Protein AF-A0A353BVQ3-F1 (afdb_monomer)

Secondary structure (DSSP, 8-state):
-HHHHHHHHHHHHHHHHHHHHHHHHHHHHHHHHHHHHHHTSHHHHHHHHHHHHS-HHHHHHHHHHHHH-S----TT--S-----GGG------SSSSPPPPTTSPP---EEE-TTSSS-EEESSS-------BTTTB-HHHHHHHHHHHHHHT-EEE-TTS---HHHHTT-SEEEEEE-SSSSS-SHHHHTT-SEEEE---BTTTBT--EEE-TTT--HHHHHHHTPPTTS-EEE-SS-TT-SSHHHHHHHHHHHHHHHTS--

Radius of gyration: 31.52 Å; Cα contacts (8 Å, |Δi|>4): 334; chains: 1; bounding box: 58×71×98 Å

Structure (mmCIF, N/CA/C/O backbone):
data_AF-A0A353BVQ3-F1
#
_entry.id   AF-A0A353BVQ3-F1
#
loop_
_atom_site.group_PDB
_atom_site.id
_atom_site.type_symbol
_atom_site.label_atom_id
_atom_site.label_alt_id
_atom_site.label_comp_id
_atom_site.label_asym_id
_atom_site.label_entity_id
_atom_site.label_seq_id
_atom_site.pdbx_PDB_ins_code
_atom_site.Cartn_x
_atom_site.Cartn_y
_atom_site.Cartn_z
_atom_site.occupancy
_atom_site.B_iso_or_equiv
_atom_site.auth_seq_id
_atom_site.auth_comp_id
_atom_site.auth_asym_id
_atom_site.auth_atom_id
_atom_site.pdbx_PDB_model_num
ATOM 1 N N . MET A 1 1 ? 18.952 -52.603 -70.429 1.00 56.09 1 MET A N 1
ATOM 2 C CA . MET A 1 1 ? 18.970 -51.158 -70.091 1.00 56.09 1 MET A CA 1
ATOM 3 C C . MET A 1 1 ? 18.823 -50.854 -68.594 1.00 56.09 1 MET A C 1
ATOM 5 O O . MET A 1 1 ? 18.898 -49.695 -68.222 1.00 56.09 1 MET A O 1
ATOM 9 N N . THR A 1 2 ? 18.669 -51.844 -67.710 1.00 62.06 2 THR A N 1
ATOM 10 C CA . THR A 1 2 ? 18.403 -51.612 -66.278 1.00 62.06 2 THR A CA 1
ATOM 11 C C . THR A 1 2 ? 19.664 -51.408 -65.427 1.00 62.06 2 THR A C 1
ATOM 13 O O . THR A 1 2 ? 19.637 -50.598 -64.511 1.00 62.06 2 THR A O 1
ATOM 16 N N . GLY A 1 3 ? 20.792 -52.058 -65.743 1.00 63.75 3 GLY A N 1
ATOM 17 C CA . GLY A 1 3 ? 22.020 -51.967 -64.931 1.00 63.75 3 GLY A CA 1
ATOM 18 C C . GLY A 1 3 ? 22.694 -50.586 -64.926 1.00 63.75 3 GLY A C 1
ATOM 19 O O . GLY A 1 3 ? 23.022 -50.064 -63.866 1.00 63.75 3 GLY A O 1
ATOM 20 N N . TYR A 1 4 ? 22.844 -49.953 -66.094 1.00 70.94 4 TYR A N 1
ATOM 21 C CA . TYR A 1 4 ? 23.518 -48.651 -66.217 1.00 70.94 4 TYR A CA 1
ATOM 22 C C . TYR A 1 4 ? 22.754 -47.497 -65.551 1.00 70.94 4 TYR A C 1
ATOM 24 O O . TYR A 1 4 ? 23.376 -46.558 -65.062 1.00 70.94 4 TYR A O 1
ATOM 32 N N . PHE A 1 5 ? 21.421 -47.584 -65.482 1.00 76.25 5 PHE A N 1
ATOM 33 C CA . PHE A 1 5 ? 20.587 -46.589 -64.805 1.00 76.25 5 PHE A CA 1
ATOM 34 C C . PHE A 1 5 ? 20.824 -46.589 -63.289 1.00 76.25 5 PHE A C 1
ATOM 36 O O . PHE A 1 5 ? 21.060 -45.535 -62.704 1.00 76.25 5 PHE A O 1
ATOM 43 N N . TRP A 1 6 ? 20.844 -47.769 -62.658 1.00 74.12 6 TRP A N 1
ATOM 44 C CA . TRP A 1 6 ? 21.112 -47.894 -61.221 1.00 74.12 6 TRP A CA 1
ATOM 45 C C . TRP A 1 6 ? 22.557 -47.538 -60.855 1.00 74.12 6 TRP A C 1
ATOM 47 O O . TRP A 1 6 ? 22.788 -46.953 -59.799 1.00 74.12 6 TRP A O 1
ATOM 57 N N . ILE A 1 7 ? 23.517 -47.809 -61.745 1.00 76.38 7 ILE A N 1
ATOM 58 C CA . ILE A 1 7 ? 24.915 -47.380 -61.581 1.00 76.38 7 ILE A CA 1
ATOM 59 C C . ILE A 1 7 ? 25.029 -45.848 -61.669 1.00 76.38 7 ILE A C 1
ATOM 61 O O . ILE A 1 7 ? 25.680 -45.234 -60.824 1.00 76.38 7 ILE A O 1
ATOM 65 N N . GLY A 1 8 ? 24.357 -45.215 -62.637 1.00 77.00 8 GLY A N 1
ATOM 66 C CA . GLY A 1 8 ? 24.326 -43.754 -62.777 1.00 77.00 8 GLY A CA 1
ATOM 67 C C . GLY A 1 8 ? 23.642 -43.054 -61.598 1.00 77.00 8 GLY A C 1
ATOM 68 O O . GLY A 1 8 ? 24.183 -42.095 -61.049 1.00 77.00 8 GLY A O 1
ATOM 69 N N . LEU A 1 9 ? 22.496 -43.574 -61.150 1.00 80.00 9 LEU A N 1
ATOM 70 C CA . LEU A 1 9 ? 21.776 -43.067 -59.979 1.00 80.00 9 LEU A CA 1
ATOM 71 C C . LEU A 1 9 ? 22.604 -43.232 -58.693 1.00 80.00 9 LEU A C 1
ATOM 73 O O . LEU A 1 9 ? 22.687 -42.305 -57.889 1.00 80.00 9 LEU A O 1
ATOM 77 N N . GLY A 1 10 ? 23.265 -44.383 -58.525 1.00 78.19 10 GLY A N 1
ATOM 78 C CA . GLY A 1 10 ? 24.172 -44.646 -57.407 1.00 78.19 10 GLY A CA 1
ATOM 79 C C . GLY A 1 10 ? 25.357 -43.679 -57.372 1.00 78.19 10 GLY A C 1
ATOM 80 O O . GLY A 1 10 ? 25.678 -43.151 -56.310 1.00 78.19 10 GLY A O 1
ATOM 81 N N . GLY A 1 11 ? 25.953 -43.375 -58.530 1.00 80.81 11 GLY A N 1
ATOM 82 C CA . GLY A 1 11 ? 27.030 -42.387 -58.653 1.00 80.81 11 GLY A CA 1
ATOM 83 C C . GLY A 1 11 ? 26.595 -40.962 -58.293 1.00 80.81 11 GLY A C 1
ATOM 84 O O . GLY A 1 11 ? 27.316 -40.263 -57.582 1.00 80.81 11 GLY A O 1
ATOM 85 N N . ILE A 1 12 ? 25.394 -40.545 -58.710 1.00 82.62 12 ILE A N 1
ATOM 86 C CA . ILE A 1 12 ? 24.830 -39.226 -58.372 1.00 82.62 12 ILE A CA 1
ATOM 87 C C . ILE A 1 12 ? 24.527 -39.122 -56.872 1.00 82.62 12 ILE A C 1
ATOM 89 O O . ILE A 1 12 ? 24.871 -38.117 -56.252 1.00 82.62 12 ILE A O 1
ATOM 93 N N . LEU A 1 13 ? 23.931 -40.155 -56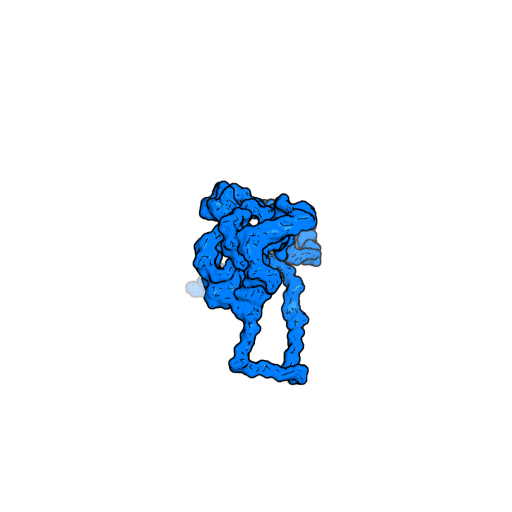.267 1.00 83.25 13 LEU A N 1
ATOM 94 C CA . LEU A 1 13 ? 23.637 -40.181 -54.829 1.00 83.25 13 LEU A CA 1
ATOM 95 C C . LEU A 1 13 ? 24.914 -40.187 -53.977 1.00 83.25 13 LEU A C 1
ATOM 97 O O . LEU A 1 13 ? 24.977 -39.475 -52.976 1.00 83.25 13 LEU A O 1
ATOM 101 N N . LEU A 1 14 ? 25.951 -40.922 -54.393 1.00 84.31 14 LEU A N 1
ATOM 102 C CA . LEU A 1 14 ? 27.278 -40.877 -53.768 1.00 84.31 14 LEU A CA 1
ATOM 103 C C . LEU A 1 14 ? 27.915 -39.488 -53.889 1.00 84.31 14 LEU A C 1
ATOM 105 O O . LEU A 1 14 ? 28.417 -38.961 -52.897 1.00 84.31 14 LEU A O 1
ATOM 109 N N . GLY A 1 15 ? 27.855 -38.866 -55.070 1.00 83.75 15 GLY A N 1
ATOM 110 C CA . GLY A 1 15 ? 28.363 -37.509 -55.293 1.00 83.75 15 GLY A CA 1
ATOM 111 C C . GLY A 1 15 ? 27.642 -36.459 -54.444 1.00 83.75 15 GLY A C 1
ATOM 112 O O . GLY A 1 15 ? 28.288 -35.642 -53.787 1.00 83.75 15 GLY A O 1
ATOM 113 N N . ALA A 1 16 ? 26.309 -36.521 -54.383 1.00 83.12 16 ALA A N 1
ATOM 114 C CA . ALA A 1 16 ? 25.493 -35.652 -53.538 1.00 83.12 16 ALA A CA 1
ATOM 115 C C . ALA A 1 16 ? 25.763 -35.885 -52.041 1.00 83.12 16 ALA A C 1
ATOM 117 O O . ALA A 1 16 ? 25.883 -34.926 -51.278 1.00 83.12 16 ALA A O 1
ATOM 118 N N . GLY A 1 17 ? 25.926 -37.146 -51.626 1.00 85.31 17 GLY A N 1
ATOM 119 C CA . GLY A 1 17 ? 26.286 -37.518 -50.258 1.00 85.31 17 GLY A CA 1
ATOM 120 C C . GLY A 1 17 ? 27.658 -36.984 -49.844 1.00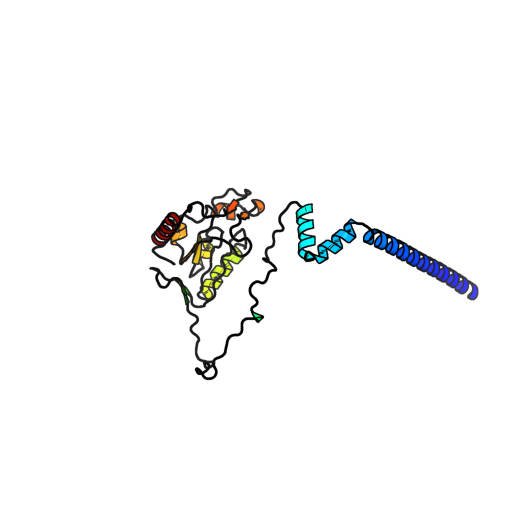 85.31 17 GLY A C 1
ATOM 121 O O . GLY A 1 17 ? 27.792 -36.407 -48.765 1.00 85.31 17 GLY A O 1
ATOM 122 N N . MET A 1 18 ? 28.664 -37.093 -50.718 1.00 82.88 18 MET A N 1
ATOM 123 C CA . MET A 1 18 ? 29.990 -36.518 -50.474 1.00 82.88 18 MET A CA 1
ATOM 124 C C . MET A 1 18 ? 29.943 -34.990 -50.399 1.00 82.88 18 MET A C 1
ATOM 126 O O . MET A 1 18 ? 30.518 -34.419 -49.476 1.00 82.88 18 MET A O 1
ATOM 130 N N . ALA A 1 19 ? 29.209 -34.322 -51.294 1.00 84.75 19 ALA A N 1
ATOM 131 C CA . ALA A 1 19 ? 29.053 -32.867 -51.261 1.00 84.75 19 ALA A CA 1
ATOM 132 C C . ALA A 1 19 ? 28.368 -32.381 -49.969 1.00 84.75 19 ALA A C 1
ATOM 134 O O . ALA A 1 19 ? 28.826 -31.415 -49.352 1.00 84.75 19 ALA A O 1
ATOM 135 N N . ALA A 1 20 ? 27.318 -33.072 -49.514 1.00 85.31 20 ALA A N 1
ATOM 136 C CA . ALA A 1 20 ? 26.647 -32.775 -48.248 1.00 85.31 20 ALA A CA 1
ATOM 137 C C . ALA A 1 20 ? 27.580 -32.981 -47.042 1.00 85.31 20 ALA A C 1
ATOM 139 O O . ALA A 1 20 ? 27.623 -32.141 -46.139 1.00 85.31 20 ALA A O 1
ATOM 140 N N . LEU A 1 21 ? 28.378 -34.054 -47.043 1.00 86.12 21 LEU A N 1
ATOM 141 C CA . LEU A 1 21 ? 29.369 -34.320 -45.999 1.00 86.12 21 LEU A CA 1
ATOM 142 C C . LEU A 1 21 ? 30.459 -33.236 -45.969 1.00 86.12 21 LEU A C 1
ATOM 144 O O . LEU A 1 21 ? 30.780 -32.720 -44.899 1.00 86.12 21 LEU A O 1
ATOM 148 N N . SER A 1 22 ? 30.982 -32.833 -47.129 1.00 82.19 22 SER A N 1
ATOM 149 C CA . SER A 1 22 ? 31.947 -31.733 -47.248 1.00 82.19 22 SER A CA 1
ATOM 150 C C . SER A 1 22 ? 31.367 -30.408 -46.750 1.00 82.19 22 SER A C 1
ATOM 152 O O . SER A 1 22 ? 32.038 -29.692 -46.007 1.00 82.19 22 SER A O 1
ATOM 154 N N . LEU A 1 23 ? 30.110 -30.098 -47.082 1.00 87.12 23 LEU A N 1
ATOM 155 C CA . LEU A 1 23 ? 29.421 -28.902 -46.594 1.00 87.12 23 LEU A CA 1
ATOM 156 C C . LEU A 1 23 ? 29.284 -28.920 -45.064 1.00 87.12 23 LEU A C 1
ATOM 158 O O . LEU A 1 23 ? 29.582 -27.923 -44.412 1.00 87.12 23 LEU A O 1
ATOM 162 N N . LEU A 1 24 ? 28.899 -30.057 -44.477 1.00 85.81 24 LEU A N 1
ATOM 163 C CA . LEU A 1 24 ? 28.815 -30.227 -43.022 1.00 85.81 24 LEU A CA 1
ATOM 164 C C . LEU A 1 24 ? 30.178 -30.068 -42.340 1.00 85.81 24 LEU A C 1
ATOM 166 O O . LEU A 1 24 ? 30.258 -29.449 -41.278 1.00 85.81 24 LEU A O 1
ATOM 170 N N . ILE A 1 25 ? 31.254 -30.580 -42.944 1.00 86.81 25 ILE A N 1
ATOM 171 C CA . ILE A 1 25 ? 32.625 -30.408 -42.441 1.00 86.81 25 ILE A CA 1
ATOM 172 C C . ILE A 1 25 ? 33.021 -28.929 -42.475 1.00 86.81 25 ILE A C 1
ATOM 174 O O . ILE A 1 25 ? 33.526 -28.412 -41.478 1.00 86.81 25 ILE A O 1
ATOM 178 N N . ILE A 1 26 ? 32.744 -28.225 -43.575 1.00 85.50 26 ILE A N 1
ATOM 179 C CA . ILE A 1 26 ? 33.040 -26.793 -43.719 1.00 85.50 26 ILE A CA 1
ATOM 180 C C . ILE A 1 26 ? 32.218 -25.964 -42.728 1.00 85.50 26 ILE A C 1
ATOM 182 O O . ILE A 1 26 ? 32.766 -25.076 -42.078 1.00 85.50 26 ILE A O 1
ATOM 186 N N . LEU A 1 27 ? 30.926 -26.260 -42.566 1.00 85.75 27 LEU A N 1
ATOM 187 C CA . LEU A 1 27 ? 30.056 -25.592 -41.595 1.00 85.75 27 LEU A CA 1
ATOM 188 C C . LEU A 1 27 ? 30.542 -25.827 -40.162 1.00 85.75 27 LEU A C 1
ATOM 190 O O . LEU A 1 27 ? 30.635 -24.870 -39.398 1.00 85.75 27 LEU A O 1
ATOM 194 N N . LYS A 1 28 ? 30.936 -27.058 -39.807 1.00 87.56 28 LYS A N 1
ATOM 195 C CA . LYS A 1 28 ? 31.549 -27.363 -38.503 1.00 87.56 28 LYS A CA 1
ATOM 196 C C . LYS A 1 28 ? 32.869 -26.624 -38.301 1.00 87.56 28 LYS A C 1
ATOM 198 O O . LYS A 1 28 ? 33.098 -26.095 -37.216 1.00 87.56 28 LYS A O 1
ATOM 203 N N . ALA A 1 29 ? 33.729 -26.567 -39.317 1.00 83.94 29 ALA A N 1
ATOM 204 C CA . ALA A 1 29 ? 35.011 -25.870 -39.248 1.00 83.94 29 ALA A CA 1
ATOM 205 C C . ALA A 1 29 ? 34.819 -24.357 -39.073 1.00 83.94 29 ALA A C 1
ATOM 207 O O . ALA A 1 29 ? 35.413 -23.769 -38.169 1.00 83.94 29 ALA A O 1
ATOM 208 N N . LYS A 1 30 ? 33.927 -23.745 -39.864 1.00 84.38 30 LYS A N 1
ATOM 209 C CA . LYS A 1 30 ? 33.556 -22.329 -39.739 1.00 84.38 30 LYS A CA 1
ATOM 210 C C . LYS A 1 30 ? 32.913 -22.034 -38.389 1.00 84.38 30 LYS A C 1
ATOM 212 O O . LYS A 1 30 ? 33.329 -21.094 -37.728 1.00 84.38 30 LYS A O 1
ATOM 217 N N . PHE A 1 31 ? 31.974 -22.864 -37.934 1.00 82.38 31 PHE A N 1
ATOM 218 C CA . PHE A 1 31 ? 31.362 -22.729 -36.612 1.00 82.38 31 PHE A CA 1
ATOM 219 C C . PHE A 1 31 ? 32.414 -22.795 -35.501 1.00 82.38 31 PHE A C 1
ATOM 221 O O . PHE A 1 31 ? 32.467 -21.916 -34.646 1.00 82.38 31 PHE A O 1
ATOM 228 N N . ARG A 1 32 ? 33.318 -23.781 -35.550 1.00 84.88 32 ARG A N 1
ATOM 229 C CA . ARG A 1 32 ? 34.421 -23.915 -34.588 1.00 84.88 32 ARG A CA 1
ATOM 230 C C . ARG A 1 32 ? 35.346 -22.700 -34.615 1.00 84.88 32 ARG A C 1
ATOM 232 O O . ARG A 1 32 ? 35.764 -22.243 -33.554 1.00 84.88 32 ARG A O 1
ATOM 239 N N . GLN A 1 33 ? 35.652 -22.166 -35.795 1.00 84.56 33 GLN A N 1
ATOM 240 C CA . GLN A 1 33 ? 36.465 -20.963 -35.947 1.00 84.56 33 GLN A CA 1
ATOM 241 C C . GLN A 1 33 ? 35.757 -19.730 -35.372 1.00 84.56 33 GLN A C 1
ATOM 243 O O . GLN A 1 33 ? 36.374 -18.990 -34.612 1.00 84.56 33 GLN A O 1
ATOM 248 N N . SER A 1 34 ? 34.468 -19.537 -35.658 1.00 80.19 34 SER A N 1
ATOM 249 C CA . SER A 1 34 ? 33.658 -18.440 -35.116 1.00 80.19 34 SER A CA 1
ATOM 250 C C . SER A 1 34 ? 33.529 -18.514 -33.595 1.00 80.19 34 SER A C 1
ATOM 252 O O . SER A 1 34 ? 33.738 -17.510 -32.919 1.00 80.19 34 SER A O 1
ATOM 254 N N . VAL A 1 35 ? 33.259 -19.699 -33.042 1.00 80.75 35 VAL A N 1
ATOM 255 C CA . VAL A 1 35 ? 33.196 -19.926 -31.590 1.00 80.75 35 VAL A CA 1
ATOM 256 C C . VAL A 1 35 ? 34.566 -19.710 -30.952 1.00 80.75 35 VAL A C 1
ATOM 258 O O . VAL A 1 35 ? 34.673 -19.004 -29.954 1.00 80.75 35 VAL A O 1
ATOM 261 N N . SER A 1 36 ? 35.640 -20.238 -31.546 1.00 82.69 36 SER A N 1
ATOM 262 C CA . SER A 1 36 ? 36.998 -20.009 -31.042 1.00 82.69 36 SER A CA 1
ATOM 263 C C . SER A 1 36 ? 37.387 -18.534 -31.092 1.00 82.69 36 SER A C 1
ATOM 265 O O . SER A 1 36 ? 38.084 -18.078 -30.190 1.00 82.69 36 SER A O 1
ATOM 267 N N . ALA A 1 37 ? 36.988 -17.805 -32.133 1.00 84.44 37 ALA A N 1
ATOM 268 C CA . ALA A 1 37 ? 37.249 -16.379 -32.248 1.00 84.44 37 ALA A CA 1
ATOM 269 C C . ALA A 1 37 ? 36.461 -15.595 -31.195 1.00 84.44 37 ALA A C 1
ATOM 271 O O . ALA A 1 37 ? 37.023 -14.695 -30.584 1.00 84.44 37 ALA A O 1
ATOM 272 N N . LEU A 1 38 ? 35.201 -15.962 -30.936 1.00 82.31 38 LEU A N 1
ATOM 273 C CA . LEU A 1 38 ? 34.383 -15.365 -29.881 1.00 82.31 38 LEU A CA 1
ATOM 274 C C . LEU A 1 38 ? 35.005 -15.587 -28.495 1.00 82.31 38 LEU A C 1
ATOM 276 O O . LEU A 1 38 ? 35.182 -14.620 -27.765 1.00 82.31 38 LEU A O 1
ATOM 280 N N . ILE A 1 39 ? 35.399 -16.823 -28.170 1.00 81.62 39 ILE A N 1
ATOM 281 C CA . ILE A 1 39 ? 35.973 -17.181 -26.860 1.00 81.62 39 ILE A CA 1
ATOM 282 C C . ILE A 1 39 ? 37.296 -16.452 -26.597 1.00 81.62 39 ILE A C 1
ATOM 284 O O . ILE A 1 39 ? 37.588 -16.081 -25.465 1.00 81.62 39 ILE A O 1
ATOM 288 N N . LYS A 1 40 ? 38.097 -16.228 -27.644 1.00 83.56 40 LYS A N 1
ATOM 289 C CA . LYS A 1 40 ? 39.390 -15.537 -27.547 1.00 83.56 40 LYS A CA 1
ATOM 290 C C . LYS A 1 40 ? 39.272 -14.012 -27.478 1.00 83.56 40 LYS A C 1
ATOM 292 O O . LYS A 1 40 ? 40.289 -13.354 -27.273 1.00 83.56 40 LYS A O 1
ATOM 297 N N . LYS A 1 41 ? 38.082 -13.427 -27.669 1.00 88.75 41 LYS A N 1
ATOM 298 C CA . LYS A 1 41 ? 37.913 -11.975 -27.527 1.00 88.75 41 LYS A CA 1
ATOM 299 C C . LYS A 1 41 ? 38.083 -11.581 -26.054 1.00 88.75 41 LYS A C 1
ATOM 301 O O . LYS A 1 41 ? 37.408 -12.176 -25.214 1.00 88.75 41 LYS A O 1
ATOM 306 N N . PRO A 1 42 ? 38.878 -10.539 -25.741 1.00 84.81 42 PRO A N 1
ATOM 307 C CA . PRO A 1 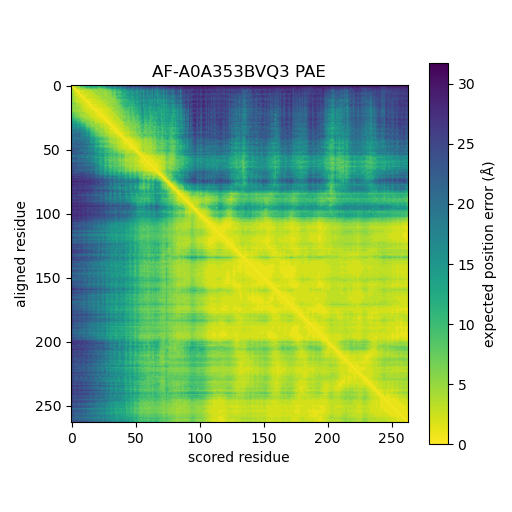42 ? 39.006 -10.017 -24.379 1.00 84.81 42 PRO A CA 1
ATOM 308 C C . PRO A 1 42 ? 37.646 -9.743 -23.727 1.00 84.81 42 PRO A C 1
ATOM 310 O O . PRO A 1 42 ? 37.397 -10.215 -22.627 1.00 84.81 42 PRO A O 1
ATOM 313 N N . ALA A 1 43 ? 36.713 -9.142 -24.475 1.00 80.94 43 ALA A N 1
ATOM 314 C CA . ALA A 1 43 ? 35.349 -8.872 -24.018 1.00 80.94 43 ALA A CA 1
ATOM 315 C C . ALA A 1 43 ? 34.565 -10.129 -23.584 1.00 80.94 43 ALA A C 1
ATOM 317 O O . ALA A 1 43 ? 33.747 -10.064 -22.671 1.00 80.94 43 ALA A O 1
ATOM 318 N N . PHE A 1 44 ? 34.797 -11.286 -24.218 1.00 81.94 44 PHE A N 1
ATOM 319 C CA . PHE A 1 44 ? 34.140 -12.535 -23.822 1.00 81.94 44 PHE A CA 1
ATOM 320 C C . PHE A 1 44 ? 34.727 -13.082 -22.518 1.00 81.94 44 PHE A C 1
ATOM 322 O O . PHE A 1 44 ? 33.985 -13.532 -21.647 1.00 81.94 44 PHE A O 1
ATOM 329 N N . ILE A 1 45 ? 36.051 -13.006 -22.355 1.00 81.94 45 ILE A N 1
ATOM 330 C CA . ILE A 1 45 ? 36.722 -13.395 -21.110 1.00 81.94 45 ILE A CA 1
ATOM 331 C C . ILE A 1 45 ? 36.301 -12.455 -19.973 1.00 81.94 45 ILE A C 1
ATOM 333 O O . ILE A 1 45 ? 35.918 -12.923 -18.905 1.00 81.94 45 ILE A O 1
ATOM 337 N N . GLU A 1 46 ? 36.277 -11.145 -20.214 1.00 82.56 46 GLU A N 1
ATOM 338 C CA . GLU A 1 46 ? 35.782 -10.145 -19.264 1.00 82.56 46 GLU A CA 1
ATOM 339 C C . GLU A 1 46 ? 34.328 -10.422 -18.869 1.00 82.56 46 GLU A C 1
ATOM 341 O O . GLU A 1 46 ? 34.019 -10.474 -17.679 1.00 82.56 46 GLU A O 1
ATOM 346 N N . MET A 1 47 ? 33.450 -10.717 -19.832 1.00 82.69 47 MET A N 1
ATOM 347 C CA . MET A 1 47 ? 32.074 -11.139 -19.557 1.00 82.69 47 MET A CA 1
ATOM 348 C C . MET A 1 47 ? 32.022 -12.368 -18.640 1.00 82.69 47 MET A C 1
ATOM 350 O O . MET A 1 47 ? 31.272 -12.358 -17.667 1.00 82.69 47 MET A O 1
ATOM 354 N N . LEU A 1 48 ? 32.820 -13.408 -18.900 1.00 81.31 48 LEU A N 1
ATOM 355 C CA . LEU A 1 48 ? 32.871 -14.595 -18.035 1.00 81.31 48 LEU A CA 1
ATOM 356 C C . LEU A 1 48 ? 33.340 -14.253 -16.614 1.00 81.31 48 LEU A C 1
ATOM 358 O O . LEU A 1 48 ? 32.793 -14.773 -15.643 1.00 81.31 48 LEU A O 1
ATOM 362 N N . THR A 1 49 ? 34.309 -13.346 -16.467 1.00 81.88 49 THR A N 1
ATOM 363 C CA . THR A 1 49 ? 34.747 -12.889 -15.137 1.00 81.88 49 THR A CA 1
ATOM 364 C C . THR A 1 49 ? 33.676 -12.066 -14.421 1.00 81.88 49 THR A C 1
ATOM 366 O O . THR A 1 49 ? 33.539 -12.177 -13.202 1.00 81.88 49 THR A O 1
ATOM 369 N N . LEU A 1 50 ? 32.878 -11.287 -15.158 1.00 82.38 50 LEU A N 1
ATOM 370 C CA . LEU A 1 50 ? 31.748 -10.535 -14.615 1.00 82.38 50 LEU A CA 1
ATOM 371 C C . LEU A 1 50 ? 30.605 -11.461 -14.198 1.00 82.38 50 LEU A C 1
ATOM 373 O O . LEU A 1 50 ? 30.040 -11.243 -13.135 1.00 82.38 50 LEU A O 1
ATOM 377 N N . LEU A 1 51 ? 30.313 -12.519 -14.957 1.00 81.75 51 LEU A N 1
ATOM 378 C CA . LEU A 1 51 ? 29.304 -13.530 -14.605 1.00 81.75 51 LEU A CA 1
ATOM 379 C C . LEU A 1 51 ? 29.674 -14.359 -13.363 1.00 81.75 51 LEU A C 1
ATOM 381 O O . LEU A 1 51 ? 28.791 -14.920 -12.725 1.00 81.75 51 LEU A O 1
ATOM 385 N N . ASN A 1 52 ? 30.958 -14.425 -12.999 1.00 79.75 52 ASN A N 1
ATOM 386 C CA . ASN A 1 52 ? 31.389 -15.013 -11.726 1.00 79.75 52 ASN A CA 1
ATOM 387 C C . ASN A 1 52 ? 31.224 -14.054 -10.535 1.00 79.75 52 ASN A C 1
ATOM 389 O O . ASN A 1 52 ? 31.160 -14.506 -9.395 1.00 79.75 52 ASN A O 1
ATOM 393 N N . LYS A 1 53 ? 31.188 -12.736 -10.776 1.00 82.44 53 LYS A N 1
ATOM 394 C CA . LYS A 1 53 ? 31.026 -11.710 -9.728 1.00 82.44 53 LYS A CA 1
ATOM 395 C C . LYS A 1 53 ? 29.579 -11.251 -9.561 1.00 82.44 53 LYS A C 1
ATOM 397 O O . LYS A 1 53 ? 29.174 -10.885 -8.463 1.00 82.44 53 LYS A O 1
ATOM 402 N N . LEU A 1 54 ? 28.824 -11.234 -10.652 1.00 81.19 54 LEU A N 1
ATOM 403 C CA . LEU A 1 54 ? 27.440 -10.793 -10.741 1.00 81.19 54 LEU A CA 1
ATOM 404 C C . LEU A 1 54 ? 26.566 -11.979 -11.116 1.00 81.19 54 LEU A C 1
ATOM 406 O O . LEU A 1 54 ? 26.977 -12.844 -11.884 1.00 81.19 54 LEU A O 1
ATOM 410 N N . THR A 1 55 ? 25.320 -11.993 -10.650 1.00 81.81 55 THR A N 1
ATOM 411 C CA . THR A 1 55 ? 24.365 -12.966 -11.181 1.00 81.81 55 THR A CA 1
ATOM 412 C C . THR A 1 55 ? 24.151 -12.707 -12.677 1.00 81.81 55 THR A C 1
ATOM 414 O O . THR A 1 55 ? 24.196 -11.558 -13.127 1.00 81.81 55 THR A O 1
ATOM 417 N N . TRP A 1 56 ? 23.882 -13.759 -13.462 1.00 82.12 56 TRP A N 1
ATOM 418 C CA . TRP A 1 56 ? 23.606 -13.629 -14.903 1.00 82.12 56 TRP A CA 1
ATOM 419 C C . TRP A 1 56 ? 22.550 -12.552 -15.188 1.00 82.12 56 TRP A C 1
ATOM 421 O O . TRP A 1 56 ? 22.677 -11.771 -16.127 1.00 82.12 56 TRP A O 1
ATOM 431 N N . ARG A 1 57 ? 21.543 -12.458 -14.316 1.00 77.69 57 ARG A N 1
ATOM 432 C CA . ARG A 1 57 ? 20.484 -11.457 -14.377 1.00 77.69 57 ARG A CA 1
ATOM 433 C C . ARG A 1 57 ? 21.029 -10.039 -14.225 1.00 77.69 57 ARG A C 1
ATOM 435 O O . ARG A 1 57 ? 20.726 -9.190 -15.056 1.00 77.69 57 ARG A O 1
ATOM 442 N N . ASP A 1 58 ? 21.814 -9.775 -13.183 1.00 79.88 58 ASP A N 1
ATOM 443 C CA . ASP A 1 58 ? 22.323 -8.426 -12.916 1.00 79.88 58 ASP A CA 1
ATOM 444 C C . ASP A 1 58 ? 23.257 -7.955 -14.041 1.00 79.88 58 ASP A C 1
ATOM 446 O O . ASP A 1 58 ? 23.232 -6.776 -14.397 1.00 79.88 58 ASP A O 1
ATOM 450 N N . TYR A 1 59 ? 24.000 -8.876 -14.669 1.00 85.12 59 TYR A N 1
ATOM 451 C CA . TYR A 1 59 ? 24.789 -8.603 -15.875 1.00 85.12 59 TYR A CA 1
ATOM 452 C C . TYR A 1 59 ? 23.910 -8.154 -17.054 1.00 85.12 59 TYR A C 1
ATOM 454 O O . TYR A 1 59 ? 24.096 -7.053 -17.578 1.00 85.12 59 TYR A O 1
ATOM 462 N N . PHE A 1 60 ? 22.919 -8.961 -17.451 1.00 84.25 60 PHE A N 1
ATOM 463 C CA . PHE A 1 60 ? 22.060 -8.629 -18.596 1.00 84.25 60 PHE A CA 1
ATOM 464 C C . PHE A 1 60 ? 21.238 -7.365 -18.369 1.00 84.25 60 PHE A C 1
ATOM 466 O O . PHE A 1 60 ? 21.073 -6.565 -19.287 1.00 84.25 60 PHE A O 1
ATOM 473 N N . GLU A 1 61 ? 20.756 -7.137 -17.152 1.00 80.75 61 GLU A N 1
ATOM 474 C CA . GLU A 1 61 ? 20.046 -5.901 -16.856 1.00 80.75 61 GLU A CA 1
ATOM 475 C C . GLU A 1 61 ? 20.939 -4.676 -16.857 1.00 80.75 61 GLU A C 1
ATOM 477 O O . GLU A 1 61 ? 20.501 -3.613 -17.284 1.00 80.75 61 GLU A O 1
ATOM 482 N N . SER A 1 62 ? 22.171 -4.795 -16.368 1.00 82.38 62 SER A N 1
ATOM 483 C CA . SER A 1 62 ? 23.125 -3.688 -16.419 1.00 82.38 62 SER A CA 1
ATOM 484 C C . SER A 1 62 ? 23.456 -3.331 -17.864 1.00 82.38 62 SER A C 1
ATOM 486 O O . SER A 1 62 ? 23.456 -2.151 -18.200 1.00 82.38 62 SER A O 1
ATOM 488 N N . ASN A 1 63 ? 23.607 -4.328 -18.740 1.00 84.25 63 ASN A N 1
ATOM 489 C CA . ASN A 1 63 ? 23.755 -4.096 -20.178 1.00 84.25 63 ASN A CA 1
ATOM 490 C C . ASN A 1 63 ? 22.513 -3.448 -20.795 1.00 84.25 63 ASN A C 1
ATOM 492 O O . ASN A 1 63 ? 22.645 -2.485 -21.541 1.00 84.25 63 ASN A O 1
ATOM 496 N N . LEU A 1 64 ? 21.307 -3.912 -20.453 1.00 83.44 64 LEU A N 1
ATOM 497 C CA . LEU A 1 64 ? 20.072 -3.304 -20.950 1.00 83.44 64 LEU A CA 1
ATOM 498 C C . LEU A 1 64 ? 19.940 -1.843 -20.495 1.00 83.44 64 LEU A C 1
ATOM 500 O O . LEU A 1 64 ? 19.538 -0.987 -21.280 1.00 83.44 64 LEU A O 1
ATOM 504 N N . ARG A 1 65 ? 20.297 -1.540 -19.240 1.00 83.50 65 ARG A N 1
ATOM 505 C CA . ARG A 1 65 ? 20.338 -0.166 -18.711 1.00 83.50 65 ARG A CA 1
ATOM 506 C C . ARG A 1 65 ? 21.373 0.683 -19.449 1.00 83.50 65 ARG A C 1
ATOM 508 O O . ARG A 1 65 ? 21.075 1.831 -19.754 1.00 83.50 65 ARG A O 1
ATOM 515 N N . ALA A 1 66 ? 22.552 0.130 -19.736 1.00 85.06 66 ALA A N 1
ATOM 516 C CA . ALA A 1 66 ? 23.615 0.823 -20.460 1.00 85.06 66 ALA A CA 1
ATOM 517 C C . ALA A 1 66 ? 23.232 1.123 -21.918 1.00 85.06 66 ALA A C 1
ATOM 519 O O . ALA A 1 66 ? 23.500 2.219 -22.396 1.00 85.06 66 ALA A O 1
ATOM 520 N N . ASP A 1 67 ? 22.567 0.186 -22.595 1.00 87.19 67 ASP A N 1
ATOM 521 C CA . ASP A 1 67 ? 22.144 0.328 -23.993 1.00 87.19 67 ASP A CA 1
ATOM 522 C C . ASP A 1 67 ? 20.942 1.274 -24.142 1.00 87.19 67 ASP A C 1
ATOM 524 O O . ASP A 1 67 ? 20.931 2.189 -24.960 1.00 87.19 67 ASP A O 1
ATOM 528 N N . THR A 1 68 ? 19.925 1.099 -23.296 1.00 82.88 68 THR A N 1
ATOM 529 C CA . THR A 1 68 ? 18.686 1.889 -23.387 1.00 82.88 68 THR A CA 1
ATOM 530 C C . THR A 1 68 ? 18.759 3.235 -22.669 1.00 82.88 68 THR A C 1
ATOM 532 O O . THR A 1 68 ? 17.892 4.085 -22.887 1.00 82.88 68 THR A O 1
ATOM 535 N N . GLY A 1 69 ? 19.719 3.415 -21.756 1.00 79.69 69 GLY A N 1
ATOM 536 C CA . GLY A 1 69 ? 19.797 4.563 -20.847 1.00 79.69 69 GLY A CA 1
ATOM 537 C C . GLY A 1 69 ? 18.628 4.660 -19.857 1.00 79.69 69 GLY A C 1
ATOM 538 O O . GLY A 1 69 ? 18.448 5.691 -19.211 1.00 79.69 69 GLY A O 1
ATOM 539 N N . LYS A 1 70 ? 17.790 3.619 -19.749 1.00 72.69 70 LYS A N 1
ATOM 540 C CA . LYS A 1 70 ? 16.571 3.617 -18.930 1.00 72.69 70 LYS A CA 1
ATOM 541 C C . LYS A 1 70 ? 16.696 2.640 -17.769 1.00 72.69 70 LYS A C 1
ATOM 543 O O . LYS A 1 70 ? 17.198 1.526 -17.911 1.00 72.69 70 LYS A O 1
ATOM 548 N N . ALA A 1 71 ? 16.169 3.033 -16.611 1.00 68.38 71 ALA A N 1
ATOM 549 C CA . ALA A 1 71 ? 16.003 2.114 -15.494 1.00 68.38 71 ALA A CA 1
ATOM 550 C C . ALA A 1 71 ? 14.989 1.014 -15.863 1.00 68.38 71 ALA A C 1
ATOM 552 O O . ALA A 1 71 ? 13.889 1.306 -16.335 1.00 68.38 71 ALA A O 1
ATOM 553 N N . SER A 1 72 ? 15.355 -0.250 -15.628 1.00 65.00 72 SER A N 1
ATOM 554 C CA . SER A 1 72 ? 14.451 -1.392 -15.812 1.00 65.00 72 SER A CA 1
ATOM 555 C C . SER A 1 72 ? 13.256 -1.269 -14.860 1.00 65.00 72 SER A C 1
ATOM 557 O O . SER A 1 72 ? 13.422 -1.333 -13.640 1.00 65.00 72 SER A O 1
ATOM 559 N N . GLN A 1 73 ? 12.054 -1.066 -15.408 1.00 63.28 73 GLN A N 1
ATOM 560 C CA . GLN A 1 73 ? 10.824 -1.031 -14.618 1.00 63.28 73 GLN A CA 1
ATOM 561 C C . GLN A 1 73 ? 10.339 -2.459 -14.376 1.00 63.28 73 GLN A C 1
ATOM 563 O O . GLN A 1 73 ? 9.796 -3.097 -15.276 1.00 63.28 73 GLN A O 1
ATOM 568 N N . ARG A 1 74 ? 10.530 -2.969 -13.156 1.00 58.75 74 ARG A N 1
ATOM 569 C CA . ARG A 1 74 ? 10.040 -4.295 -12.768 1.00 58.75 74 ARG A CA 1
ATOM 570 C C . ARG A 1 74 ? 8.735 -4.198 -11.978 1.00 58.75 74 ARG A C 1
ATOM 572 O O . ARG A 1 74 ? 8.740 -3.594 -10.908 1.00 58.75 74 ARG A O 1
ATOM 579 N N . PRO A 1 75 ? 7.651 -4.855 -12.422 1.00 51.47 75 PRO A N 1
ATOM 580 C CA . PRO A 1 75 ? 6.421 -4.937 -11.639 1.00 51.47 75 PRO A CA 1
ATOM 581 C C . PRO A 1 75 ? 6.469 -6.020 -10.543 1.00 51.47 75 PRO A C 1
ATOM 583 O O . PRO A 1 75 ? 5.622 -6.014 -9.660 1.00 51.47 75 PRO A O 1
ATOM 586 N N . PHE A 1 76 ? 7.448 -6.938 -10.571 1.00 55.03 76 PHE A N 1
ATOM 587 C CA . PHE A 1 76 ? 7.491 -8.128 -9.698 1.00 55.03 76 PHE A CA 1
ATOM 588 C C . PHE A 1 76 ? 8.414 -8.013 -8.468 1.00 55.03 76 PHE A C 1
ATOM 590 O O . PHE A 1 76 ? 8.659 -9.006 -7.791 1.00 55.03 76 PHE A O 1
ATOM 597 N N . GLY A 1 77 ? 8.929 -6.818 -8.161 1.00 58.91 77 GLY A N 1
ATOM 598 C CA . GLY A 1 77 ? 9.762 -6.587 -6.976 1.00 58.91 77 GLY A CA 1
ATOM 599 C C . GLY A 1 77 ? 11.204 -7.106 -7.083 1.00 58.91 77 GLY A C 1
ATOM 600 O O . GLY A 1 77 ? 11.731 -7.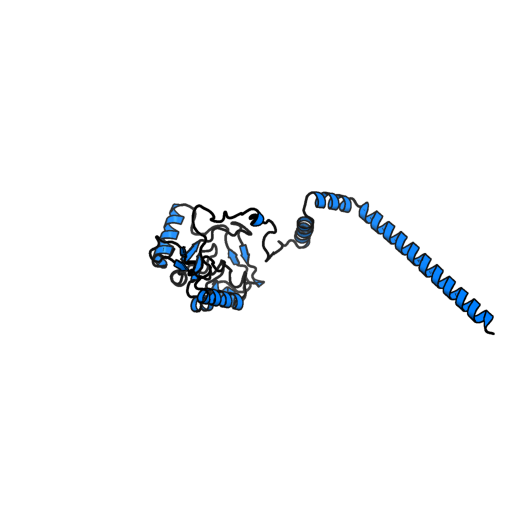374 -8.169 1.00 58.91 77 GLY A O 1
ATOM 601 N N . THR A 1 78 ? 11.882 -7.167 -5.934 1.00 63.16 78 THR A N 1
ATOM 602 C CA . THR A 1 78 ? 13.257 -7.673 -5.815 1.00 63.16 78 THR A CA 1
ATOM 603 C C . THR A 1 78 ? 13.270 -9.204 -5.770 1.00 63.16 78 THR A C 1
ATOM 605 O O . THR A 1 78 ? 12.376 -9.807 -5.188 1.00 63.16 78 THR A O 1
ATOM 608 N N . ASN A 1 79 ? 14.307 -9.848 -6.325 1.00 61.88 79 ASN A N 1
ATOM 609 C CA . ASN A 1 79 ? 14.504 -11.299 -6.109 1.00 61.88 79 ASN A CA 1
ATOM 610 C C . ASN A 1 79 ? 15.253 -11.582 -4.797 1.00 61.88 79 ASN A C 1
ATOM 612 O O . ASN A 1 79 ? 15.627 -12.722 -4.533 1.00 61.88 79 ASN A O 1
ATOM 616 N N . ILE A 1 80 ? 15.547 -10.550 -4.004 1.00 65.94 80 ILE A N 1
ATOM 617 C CA . ILE A 1 80 ? 16.101 -10.740 -2.671 1.00 65.94 80 ILE A CA 1
ATOM 618 C C . ILE A 1 80 ? 14.939 -11.124 -1.755 1.00 65.94 80 ILE A C 1
ATOM 620 O O . ILE A 1 80 ? 14.134 -10.285 -1.356 1.00 65.94 80 ILE A O 1
ATOM 624 N N . HIS A 1 81 ? 14.846 -12.412 -1.438 1.00 66.94 81 HIS A N 1
ATOM 625 C CA . HIS A 1 81 ? 13.894 -12.926 -0.463 1.00 66.94 81 HIS A CA 1
ATOM 626 C C . HIS A 1 81 ? 14.488 -12.766 0.940 1.00 66.94 81 HIS A C 1
ATOM 628 O O . HIS A 1 81 ? 15.234 -13.621 1.410 1.00 66.94 81 HIS A O 1
ATOM 634 N N . PHE A 1 82 ? 14.194 -11.637 1.591 1.00 67.88 82 PHE A N 1
ATOM 635 C CA . PHE A 1 82 ? 14.682 -11.353 2.947 1.00 67.88 82 PHE A CA 1
ATOM 636 C C . PHE A 1 82 ? 14.031 -12.247 4.015 1.00 67.88 82 PHE A C 1
ATOM 638 O O . PHE A 1 82 ? 14.669 -12.572 5.011 1.00 67.88 82 PHE A O 1
ATOM 645 N N . LEU A 1 83 ? 12.778 -12.664 3.802 1.00 72.44 83 LEU A N 1
ATOM 646 C CA . LEU A 1 83 ? 12.028 -13.513 4.729 1.00 72.44 83 LEU A CA 1
ATOM 647 C C . LEU A 1 83 ? 12.033 -14.964 4.242 1.00 72.44 83 LEU A C 1
ATOM 649 O O . LEU A 1 83 ? 11.337 -15.321 3.290 1.00 72.44 83 LEU A O 1
ATOM 653 N N . LYS A 1 84 ? 12.830 -15.793 4.916 1.00 81.31 84 LYS A N 1
ATOM 654 C CA . LYS A 1 84 ? 12.903 -17.242 4.717 1.00 81.31 84 LYS A CA 1
ATOM 655 C C . LYS A 1 84 ? 11.847 -17.934 5.574 1.00 81.31 84 LYS A C 1
ATOM 657 O O . LYS A 1 84 ? 12.125 -18.359 6.690 1.00 81.31 84 LYS A O 1
ATOM 662 N N . TRP A 1 85 ? 10.608 -17.981 5.084 1.00 81.75 85 TRP A N 1
ATOM 663 C CA . TRP A 1 85 ? 9.490 -18.604 5.809 1.00 81.75 85 TRP A CA 1
ATOM 664 C C . TRP A 1 85 ? 9.734 -20.085 6.136 1.00 81.75 85 TRP A C 1
ATOM 666 O O . TRP A 1 85 ? 9.193 -20.585 7.113 1.00 81.75 85 TRP A O 1
ATOM 676 N N . ASP A 1 86 ? 10.599 -20.760 5.378 1.00 85.19 86 ASP A N 1
ATOM 677 C CA . ASP A 1 86 ? 11.100 -22.114 5.639 1.00 85.19 86 ASP A CA 1
ATOM 678 C C . ASP A 1 86 ? 11.933 -22.232 6.928 1.00 85.19 86 ASP A C 1
ATOM 680 O O . ASP A 1 86 ? 12.095 -23.327 7.457 1.00 85.19 86 ASP A O 1
ATOM 684 N N . GLN A 1 87 ? 12.435 -21.115 7.457 1.00 87.50 87 GLN A N 1
ATOM 685 C CA . GLN A 1 87 ? 13.159 -21.057 8.730 1.00 87.50 87 GLN A CA 1
ATOM 686 C C . GLN A 1 87 ? 12.247 -20.755 9.926 1.00 87.50 87 GLN A C 1
ATOM 688 O O . GLN A 1 87 ? 12.705 -20.806 11.068 1.00 87.50 87 GLN A O 1
ATOM 693 N N . LEU A 1 88 ? 10.971 -20.430 9.693 1.00 89.25 88 LEU A N 1
ATOM 694 C CA . LEU A 1 88 ? 10.006 -20.182 10.757 1.00 89.25 88 LEU A CA 1
ATOM 695 C C . LEU A 1 88 ? 9.287 -21.486 11.110 1.00 89.25 88 LEU A C 1
ATOM 697 O O . LEU A 1 88 ? 8.433 -21.959 10.365 1.00 89.25 88 LEU A O 1
ATOM 701 N N . GLN A 1 89 ? 9.588 -22.035 12.285 1.00 90.06 89 GLN A N 1
ATOM 702 C CA . GLN A 1 89 ? 8.844 -23.159 12.844 1.00 90.06 89 GLN A CA 1
ATOM 703 C C . GLN A 1 89 ? 8.003 -22.686 14.029 1.00 90.06 89 GLN A C 1
ATOM 705 O O . GLN A 1 89 ? 8.526 -22.161 15.011 1.00 90.06 89 GLN A O 1
ATOM 710 N N . LEU A 1 90 ? 6.687 -22.874 13.939 1.00 89.38 90 LEU A N 1
ATOM 711 C CA . LEU A 1 90 ? 5.783 -22.639 15.061 1.00 89.38 90 LEU A CA 1
ATOM 712 C C . LEU A 1 90 ? 5.796 -23.872 15.964 1.00 89.38 90 LEU A C 1
ATOM 714 O O . LEU A 1 90 ? 5.612 -24.989 15.482 1.00 89.38 90 LEU A O 1
ATOM 718 N N . ASN A 1 91 ? 6.015 -23.676 17.264 1.00 89.06 91 ASN A N 1
ATOM 719 C CA . ASN A 1 91 ? 5.945 -24.763 18.233 1.00 89.06 91 ASN A CA 1
ATOM 720 C C . ASN A 1 91 ? 4.470 -25.111 18.500 1.00 89.06 91 ASN A C 1
ATOM 722 O O . ASN A 1 91 ? 3.748 -24.264 19.037 1.00 89.06 91 ASN A O 1
ATOM 726 N N . PRO A 1 92 ? 3.989 -26.307 18.123 1.00 88.19 92 PRO A N 1
ATOM 727 C CA . PRO A 1 92 ? 2.620 -26.699 18.422 1.00 88.19 92 PRO A CA 1
ATOM 728 C C . PRO A 1 92 ? 2.430 -26.925 19.929 1.00 88.19 92 PRO A C 1
ATOM 730 O O . PRO A 1 92 ? 3.347 -27.287 20.668 1.00 88.19 92 PRO A O 1
ATOM 733 N N . VAL A 1 93 ? 1.199 -26.731 20.395 1.00 88.44 93 VAL A N 1
ATOM 734 C CA . VAL A 1 93 ? 0.812 -27.057 21.770 1.00 88.44 93 VAL A CA 1
ATOM 735 C C . VAL A 1 93 ? 0.603 -28.567 21.894 1.00 88.44 93 VAL A C 1
ATOM 737 O O . VAL A 1 93 ? -0.234 -29.138 21.199 1.00 88.44 93 VAL A O 1
ATOM 740 N N . PHE A 1 94 ? 1.350 -29.194 22.808 1.00 82.94 94 PHE A N 1
ATOM 741 C CA . PHE A 1 94 ? 1.190 -30.609 23.170 1.00 82.94 94 PHE A CA 1
ATOM 742 C C . PHE A 1 94 ? 0.794 -30.797 24.640 1.00 82.94 94 PHE A C 1
ATOM 744 O O . PHE A 1 94 ? -0.207 -31.445 24.925 1.00 82.94 94 PHE A O 1
ATOM 751 N N . LEU A 1 95 ? 1.594 -30.248 25.568 1.00 86.06 95 LEU A N 1
ATOM 752 C CA . LEU A 1 95 ? 1.442 -30.462 27.018 1.00 86.06 95 LEU A CA 1
ATOM 753 C C . LEU A 1 95 ? 1.095 -29.189 27.801 1.00 86.06 95 LEU A C 1
ATOM 755 O O . LEU A 1 95 ? 0.465 -29.274 28.849 1.00 86.06 95 LEU A O 1
ATOM 759 N N . SER A 1 96 ? 1.483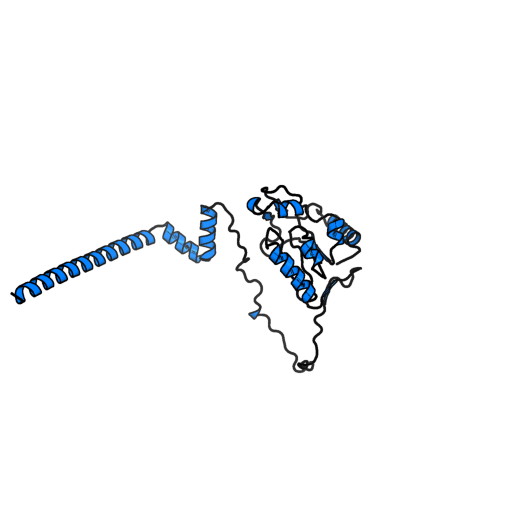 -28.010 27.305 1.00 87.12 96 SER A N 1
ATOM 760 C CA . SER A 1 96 ? 1.178 -26.719 27.946 1.00 87.12 96 SER A CA 1
ATOM 761 C C . SER A 1 96 ? -0.294 -26.306 27.819 1.00 87.12 96 SER A C 1
ATOM 763 O O . SER A 1 96 ? -0.730 -25.363 28.473 1.00 87.12 96 SER A O 1
ATOM 765 N N . GLY A 1 97 ? -1.063 -27.009 26.988 1.00 84.94 97 GLY A N 1
ATOM 766 C CA . GLY A 1 97 ? -2.483 -26.791 26.749 1.00 84.94 97 GLY A CA 1
ATOM 767 C C . GLY A 1 97 ? -3.061 -27.917 25.895 1.00 84.94 97 GLY A C 1
ATOM 768 O O . GLY A 1 97 ? -2.348 -28.842 25.509 1.00 84.94 97 GLY A O 1
ATOM 769 N N . LYS A 1 98 ? -4.357 -27.839 25.591 1.00 86.50 98 LYS A N 1
ATOM 770 C CA . LYS A 1 98 ? -5.017 -28.775 24.672 1.00 86.50 98 LYS A CA 1
ATOM 771 C C . LYS A 1 98 ? -5.118 -28.140 23.281 1.00 86.50 98 LYS A C 1
ATOM 773 O O . LYS A 1 98 ? -5.478 -26.963 23.209 1.00 86.50 98 LYS A O 1
ATOM 778 N N . PRO A 1 99 ? -4.837 -28.882 22.194 1.00 87.56 99 PRO A N 1
ATOM 779 C CA . PRO A 1 99 ? -5.154 -28.429 20.846 1.00 87.56 99 PRO A CA 1
ATOM 780 C C . PRO A 1 99 ? -6.644 -28.109 20.730 1.00 87.56 99 PRO A C 1
ATOM 782 O O . PRO A 1 99 ? -7.480 -28.776 21.345 1.00 87.56 99 PRO A O 1
ATOM 785 N N . LEU A 1 100 ? -6.969 -27.095 19.935 1.00 89.44 100 LEU A N 1
ATOM 786 C CA . LEU A 1 100 ? -8.352 -26.727 19.674 1.00 89.44 100 LEU A CA 1
ATOM 787 C C . LEU A 1 100 ? -9.036 -27.812 18.821 1.00 89.44 100 LEU A C 1
ATOM 789 O O . LEU A 1 100 ? -8.428 -28.332 17.884 1.00 89.44 100 LEU A O 1
ATOM 793 N N . ALA A 1 101 ? -10.285 -28.157 19.144 1.00 89.69 101 ALA A N 1
ATOM 794 C CA . ALA A 1 101 ? -11.085 -29.060 18.318 1.00 89.69 101 ALA A CA 1
ATOM 795 C C . ALA A 1 101 ? -11.492 -28.381 16.995 1.00 89.69 101 ALA A C 1
ATOM 797 O O . ALA A 1 101 ? -11.553 -27.155 16.912 1.00 89.69 101 ALA A O 1
ATOM 798 N N . TYR A 1 102 ? -11.745 -29.182 15.953 1.00 88.81 102 TYR A N 1
ATOM 799 C CA . TYR A 1 102 ? -11.946 -28.693 14.579 1.00 88.81 102 TYR A CA 1
ATOM 800 C C . TYR A 1 102 ? -13.211 -27.840 14.394 1.00 88.81 102 TYR A C 1
ATOM 802 O O . TYR A 1 102 ? -13.316 -27.083 13.434 1.00 88.81 102 TYR A O 1
ATOM 810 N N . ASP A 1 103 ? -14.181 -28.008 15.283 1.00 93.81 103 ASP A N 1
ATOM 811 C CA . ASP A 1 103 ? -15.495 -27.377 15.278 1.00 93.81 103 ASP A CA 1
ATOM 812 C C . ASP A 1 103 ? -15.537 -26.087 16.104 1.00 93.81 103 ASP A C 1
ATOM 814 O O . ASP A 1 103 ? -16.517 -25.343 16.039 1.00 93.81 103 ASP A O 1
ATOM 818 N N . ILE A 1 104 ? -14.476 -25.791 16.861 1.00 92.94 104 ILE A N 1
ATOM 819 C CA . ILE A 1 104 ? -14.406 -24.568 17.652 1.00 92.94 104 ILE A CA 1
ATOM 820 C C . ILE A 1 104 ? -13.952 -23.418 16.742 1.00 92.94 104 ILE A C 1
ATOM 822 O O . ILE A 1 104 ? -12.854 -23.470 16.179 1.00 92.94 104 ILE A O 1
ATOM 826 N N . PRO A 1 105 ? -14.756 -22.349 16.603 1.00 90.56 105 PRO A N 1
ATOM 827 C CA . PRO A 1 105 ? -14.382 -21.207 15.784 1.00 90.56 105 PRO A CA 1
ATOM 828 C C . PRO A 1 105 ? -13.167 -20.480 16.372 1.00 90.56 105 PRO A C 1
ATOM 830 O O . PRO A 1 105 ? -13.094 -20.220 17.574 1.00 90.56 105 PRO A O 1
ATOM 833 N N . VAL A 1 106 ? -12.224 -20.108 15.506 1.00 92.25 106 VAL A N 1
ATOM 834 C CA . VAL A 1 106 ? -11.068 -19.279 15.869 1.00 92.25 106 VAL A CA 1
ATOM 835 C C . VAL A 1 106 ? -11.426 -17.812 15.653 1.00 92.25 106 VAL A C 1
ATOM 837 O O . VAL A 1 106 ? -11.815 -17.423 14.552 1.00 92.25 106 VAL A O 1
ATOM 840 N N . GLN A 1 107 ? -11.272 -16.985 16.688 1.00 93.75 107 GLN A N 1
ATOM 841 C CA . GLN A 1 107 ? -11.435 -15.540 16.556 1.00 93.75 107 GLN A CA 1
ATOM 842 C C . GLN A 1 107 ? -10.241 -14.960 15.791 1.00 93.75 107 GLN A C 1
ATOM 844 O O . GLN A 1 107 ? -9.115 -14.943 16.282 1.00 93.75 107 GLN A O 1
ATOM 849 N N . THR A 1 108 ? -10.502 -14.487 14.576 1.00 96.31 108 THR A N 1
ATOM 850 C CA . THR A 1 108 ? -9.509 -13.856 13.692 1.00 96.31 108 THR A CA 1
ATOM 851 C C . THR A 1 108 ? -9.608 -12.333 13.679 1.00 96.31 108 THR A C 1
ATOM 853 O O . THR A 1 108 ? -8.889 -11.671 12.934 1.00 96.31 108 THR A O 1
ATOM 856 N N . GLU A 1 109 ? -10.522 -11.780 14.473 1.00 97.44 109 GLU A N 1
ATOM 857 C CA . GLU A 1 109 ? -10.741 -10.345 14.551 1.00 97.44 109 GLU A CA 1
ATOM 858 C C . GLU A 1 109 ? -9.510 -9.632 15.119 1.00 97.44 109 GLU A C 1
ATOM 860 O O . GLU A 1 109 ? -8.893 -10.088 16.084 1.00 97.44 109 GLU A O 1
ATOM 865 N N . VAL A 1 110 ? -9.157 -8.500 14.516 1.00 97.25 110 VAL A N 1
ATOM 866 C CA . VAL A 1 110 ? -8.048 -7.655 14.957 1.00 97.25 110 VAL A CA 1
ATOM 867 C C . VAL A 1 110 ? -8.478 -6.195 14.974 1.00 97.25 110 VAL A C 1
ATOM 869 O O . VAL A 1 110 ? -9.130 -5.715 14.047 1.00 97.25 110 VAL A O 1
ATOM 872 N N . THR A 1 111 ? -8.076 -5.472 16.017 1.00 97.88 111 THR A N 1
ATOM 873 C CA . THR A 1 111 ? -8.288 -4.027 16.131 1.00 97.88 111 THR A CA 1
ATOM 874 C C . THR A 1 111 ? -6.967 -3.284 15.964 1.00 97.88 111 THR A C 1
ATOM 876 O O . THR A 1 111 ? -6.027 -3.461 16.741 1.00 97.88 111 THR A O 1
ATOM 879 N N . LEU A 1 112 ? -6.907 -2.416 14.958 1.00 97.25 112 LEU A N 1
ATOM 880 C CA . LEU A 1 112 ? -5.808 -1.494 14.704 1.00 97.25 112 LEU A CA 1
ATOM 881 C C . LEU A 1 112 ? -6.069 -0.163 15.413 1.00 97.25 112 LEU A C 1
ATOM 883 O O . LEU A 1 112 ? -7.180 0.368 15.400 1.00 97.25 112 LEU A O 1
ATOM 887 N N . GLY A 1 113 ? -5.025 0.368 16.052 1.00 96.81 113 GLY A N 1
ATOM 888 C CA . GLY A 1 113 ? -5.105 1.595 16.843 1.00 96.81 113 GLY A CA 1
ATOM 889 C C . GLY A 1 113 ? -6.122 1.523 17.989 1.00 96.81 113 GLY A C 1
ATOM 890 O O . GLY A 1 113 ? -6.984 2.392 18.064 1.00 96.81 113 GLY A O 1
ATOM 891 N N . PRO A 1 114 ? -6.023 0.562 18.932 1.00 97.62 114 PRO A N 1
ATOM 892 C CA . PRO A 1 114 ? -6.994 0.407 20.027 1.00 97.62 114 PRO A CA 1
ATOM 893 C C . PRO A 1 114 ? -7.096 1.625 20.967 1.00 97.62 114 PRO A C 1
ATOM 895 O O . PRO A 1 114 ? -8.007 1.695 21.782 1.00 97.62 114 PRO A O 1
ATOM 898 N N . LYS A 1 115 ? -6.159 2.579 20.872 1.00 97.06 115 LYS A N 1
ATOM 899 C CA . LYS A 1 115 ? -6.151 3.847 21.622 1.00 97.06 115 LYS A CA 1
ATOM 900 C C . LYS A 1 115 ? -6.595 5.059 20.787 1.00 97.06 115 LYS A C 1
ATOM 902 O O . LYS A 1 115 ? -6.535 6.182 21.281 1.00 97.06 115 LYS A O 1
ATOM 907 N N . ALA A 1 116 ? -6.952 4.862 19.518 1.00 97.44 116 ALA A N 1
ATOM 908 C CA . ALA A 1 116 ? -7.525 5.909 18.681 1.00 97.44 116 ALA A CA 1
ATOM 909 C C . ALA A 1 116 ? -8.964 6.210 19.132 1.00 97.44 116 ALA A C 1
ATOM 911 O O . ALA A 1 116 ? -9.591 5.388 19.796 1.00 97.44 116 ALA A O 1
ATOM 912 N N . GLN A 1 117 ? -9.504 7.374 18.765 1.00 97.50 117 GLN A N 1
ATOM 913 C CA . GLN A 1 117 ? -10.905 7.689 19.077 1.00 97.50 117 GLN A CA 1
ATOM 914 C C . GLN A 1 117 ? -11.866 6.800 18.280 1.00 97.50 117 GLN A C 1
ATOM 916 O O . GLN A 1 117 ? -12.945 6.468 18.764 1.00 97.50 117 GLN A O 1
ATOM 921 N N . LYS A 1 118 ? -11.455 6.387 17.074 1.00 97.62 118 LYS A N 1
ATOM 922 C CA . LYS A 1 118 ? -12.213 5.496 16.190 1.00 97.62 118 LYS A CA 1
ATOM 923 C C . LYS A 1 118 ? -11.359 4.303 15.738 1.00 97.62 118 LYS A C 1
ATOM 925 O O . LYS A 1 118 ? -10.927 4.292 14.591 1.00 97.62 118 LYS A O 1
ATOM 930 N N . PRO A 1 119 ? -11.074 3.313 16.605 1.00 97.75 119 PRO A N 1
ATOM 931 C CA . PRO A 1 119 ? -10.251 2.162 16.238 1.00 97.75 119 PRO A CA 1
ATOM 932 C C . PRO A 1 119 ? -10.805 1.404 15.026 1.00 97.75 119 PRO A C 1
ATOM 934 O O . PRO A 1 119 ? -12.019 1.250 14.875 1.00 97.75 119 PRO A O 1
ATOM 937 N N . LEU A 1 120 ? -9.913 0.872 14.193 1.00 98.12 120 LEU A N 1
ATOM 938 C CA . LEU A 1 120 ? -10.290 0.103 13.011 1.00 98.12 120 LEU A CA 1
ATOM 939 C C . LEU A 1 120 ? -10.305 -1.390 13.347 1.00 98.12 120 LEU A C 1
ATOM 941 O O . LEU A 1 120 ? -9.253 -1.993 13.534 1.00 98.12 120 LEU A O 1
ATOM 945 N N . THR A 1 121 ? -11.491 -1.994 13.401 1.00 98.00 121 THR A N 1
ATOM 946 C CA . THR A 1 121 ? -11.647 -3.440 13.634 1.00 98.00 121 THR A CA 1
ATOM 947 C C . THR A 1 121 ? -11.907 -4.177 12.323 1.00 98.00 121 THR A C 1
ATOM 949 O O . THR A 1 121 ? -12.756 -3.759 11.532 1.00 98.00 121 THR A O 1
ATOM 952 N N . LEU A 1 122 ? -11.166 -5.263 12.095 1.00 98.12 122 LEU A N 1
ATOM 953 C CA . LEU A 1 122 ? -11.208 -6.106 10.898 1.00 98.12 122 LEU A CA 1
ATOM 954 C C . LEU A 1 122 ? -11.548 -7.539 11.298 1.00 98.12 122 LEU A C 1
ATOM 956 O O . LEU A 1 122 ? -11.013 -8.041 12.282 1.00 98.12 122 LEU A O 1
ATOM 960 N N . LYS A 1 123 ? -12.364 -8.233 10.502 1.00 97.69 123 LYS A N 1
ATOM 961 C CA . LYS A 1 123 ? -12.773 -9.624 10.769 1.00 97.69 123 LYS A CA 1
ATOM 962 C C . LYS A 1 123 ? -11.635 -10.631 10.605 1.00 97.69 123 LYS A C 1
ATOM 964 O O . LYS A 1 123 ? -11.697 -11.726 11.162 1.00 97.69 123 LYS A O 1
ATOM 969 N N . VAL A 1 124 ? -10.623 -10.281 9.814 1.00 96.62 124 VAL A N 1
ATOM 970 C CA . VAL A 1 124 ? -9.475 -11.135 9.493 1.00 96.62 124 VAL A CA 1
ATOM 971 C C . VAL A 1 124 ? -8.167 -10.350 9.620 1.00 96.62 124 VAL A C 1
ATOM 973 O O . VAL A 1 124 ? -8.149 -9.153 9.319 1.00 96.62 124 VAL A O 1
ATOM 976 N N . PRO A 1 125 ? -7.042 -10.997 9.980 1.00 95.75 125 PRO A N 1
ATOM 977 C CA . PRO A 1 125 ? -5.749 -10.340 10.154 1.00 95.75 125 PRO A CA 1
ATOM 978 C C . PRO A 1 125 ? -5.009 -10.189 8.815 1.00 95.75 125 PRO A C 1
ATOM 980 O O . PRO A 1 125 ? -3.807 -10.426 8.719 1.00 95.75 125 PRO A O 1
ATOM 983 N N . LEU A 1 126 ? -5.739 -9.850 7.753 1.00 95.44 126 LEU A N 1
ATOM 984 C CA . LEU A 1 126 ? -5.232 -9.727 6.389 1.00 95.44 126 LEU A CA 1
ATOM 985 C C . LEU A 1 126 ? -5.758 -8.433 5.793 1.00 95.44 126 LEU A C 1
ATOM 987 O O . LEU A 1 126 ? -6.966 -8.243 5.760 1.00 95.44 126 LEU A O 1
ATOM 991 N N . LEU A 1 127 ? -4.875 -7.575 5.292 1.00 95.44 127 LEU A N 1
ATOM 992 C CA . LEU A 1 127 ? -5.223 -6.318 4.628 1.00 95.44 127 LEU A CA 1
ATOM 993 C C . LEU A 1 127 ? -4.970 -6.415 3.127 1.00 95.44 127 LEU A C 1
ATOM 995 O O . LEU A 1 127 ? -4.010 -7.057 2.691 1.00 95.44 127 LEU A O 1
ATOM 999 N N . VAL A 1 128 ? -5.776 -5.714 2.330 1.00 95.69 128 VAL A N 1
ATOM 1000 C CA . VAL A 1 128 ? -5.393 -5.455 0.941 1.00 95.69 128 VAL A CA 1
ATOM 1001 C C . VAL A 1 128 ? -4.262 -4.428 0.953 1.00 95.69 128 VAL A C 1
ATOM 1003 O O . VAL A 1 128 ? -4.389 -3.343 1.517 1.00 95.69 128 VAL A O 1
ATOM 1006 N N . SER A 1 129 ? -3.137 -4.788 0.336 1.00 92.56 129 SER A N 1
ATOM 1007 C CA . SER A 1 129 ? -1.955 -3.928 0.285 1.00 92.56 129 SER A CA 1
ATOM 1008 C C . SER A 1 129 ? -2.225 -2.600 -0.437 1.00 92.56 129 SER A C 1
ATOM 1010 O O . SER A 1 129 ? -3.102 -2.500 -1.297 1.00 92.56 129 SER A O 1
ATOM 1012 N N . ALA A 1 130 ? -1.420 -1.592 -0.107 1.00 93.19 130 ALA A N 1
ATOM 1013 C CA . ALA A 1 130 ? -1.505 -0.216 -0.577 1.00 93.19 130 ALA A CA 1
ATOM 1014 C C . ALA A 1 130 ? -1.157 -0.070 -2.075 1.00 93.19 130 ALA A C 1
ATOM 1016 O O . ALA A 1 130 ? -0.075 0.381 -2.455 1.00 93.19 130 ALA A O 1
ATOM 1017 N N . MET A 1 131 ? -2.082 -0.461 -2.956 1.00 92.12 131 MET A N 1
ATOM 1018 C CA . MET A 1 131 ? -1.879 -0.476 -4.408 1.00 92.12 131 MET A CA 1
ATOM 1019 C C . MET A 1 131 ? -2.569 0.701 -5.105 1.00 92.12 131 MET A C 1
ATOM 1021 O O . MET A 1 131 ? -3.796 0.786 -5.180 1.00 92.12 131 MET A O 1
ATOM 1025 N N . ALA A 1 132 ? -1.753 1.580 -5.691 1.00 91.81 132 ALA A N 1
ATOM 1026 C CA . ALA A 1 132 ? -2.201 2.790 -6.371 1.00 91.81 132 ALA A CA 1
ATOM 1027 C C . ALA A 1 132 ? -2.928 2.509 -7.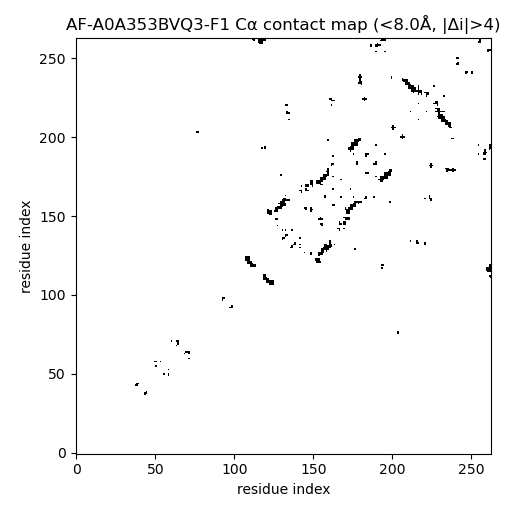699 1.00 91.81 132 ALA A C 1
ATOM 1029 O O . ALA A 1 132 ? -2.365 1.902 -8.619 1.00 91.81 132 ALA A O 1
ATOM 1030 N N . TYR A 1 133 ? -4.139 3.052 -7.857 1.00 92.12 133 TYR A N 1
ATOM 1031 C CA . TYR A 1 133 ? -4.784 3.160 -9.169 1.00 92.12 133 TYR A CA 1
ATOM 1032 C C . TYR A 1 133 ? -3.923 4.001 -10.128 1.00 92.12 133 TYR A C 1
ATOM 1034 O O . TYR A 1 133 ? -3.349 5.013 -9.732 1.00 92.12 133 TYR A O 1
ATOM 1042 N N . GLY A 1 134 ? -3.836 3.581 -11.391 1.00 86.56 134 GLY A N 1
ATOM 1043 C CA . GLY A 1 134 ? -3.166 4.307 -12.472 1.00 86.56 134 GLY A CA 1
ATOM 1044 C C . GLY A 1 134 ? -1.682 3.967 -12.579 1.00 86.56 134 GLY A C 1
ATOM 1045 O O . GLY A 1 134 ? -1.228 3.554 -13.643 1.00 86.56 134 GLY A O 1
ATOM 1046 N N . ASN A 1 135 ? -0.940 4.069 -11.474 1.00 82.38 135 ASN A N 1
ATOM 1047 C CA . ASN A 1 135 ? 0.487 3.737 -11.465 1.00 82.38 135 ASN A CA 1
ATOM 1048 C C . ASN A 1 135 ? 0.761 2.230 -11.322 1.00 82.38 135 ASN A C 1
ATOM 1050 O O . ASN A 1 135 ? 1.628 1.702 -12.018 1.00 82.38 135 ASN A O 1
ATOM 1054 N N . ALA A 1 136 ? 0.039 1.550 -10.423 1.00 87.12 136 ALA A N 1
ATOM 1055 C CA . ALA A 1 136 ? 0.286 0.144 -10.095 1.00 87.12 136 ALA A CA 1
ATOM 1056 C C . ALA A 1 136 ? -0.796 -0.788 -10.652 1.00 87.12 136 ALA A C 1
ATOM 1058 O O . ALA A 1 136 ? -0.476 -1.801 -11.270 1.00 87.12 136 ALA A O 1
ATOM 1059 N N . ILE A 1 137 ? -2.073 -0.446 -10.460 1.00 91.94 137 ILE A N 1
ATOM 1060 C CA . ILE A 1 137 ? -3.200 -1.301 -10.855 1.00 91.94 137 ILE A CA 1
ATOM 1061 C C . ILE A 1 137 ? -4.255 -0.549 -11.670 1.00 91.94 137 ILE A C 1
ATOM 1063 O O . ILE A 1 137 ? -4.392 0.676 -11.608 1.00 91.94 137 ILE A O 1
ATOM 1067 N N . SER A 1 138 ? -5.029 -1.308 -12.449 1.00 93.62 138 SER A N 1
ATOM 1068 C CA . SER A 1 138 ? -6.138 -0.768 -13.238 1.00 93.62 138 SER A CA 1
ATOM 1069 C C . SER A 1 138 ? -7.319 -0.345 -12.357 1.00 93.62 138 SER A C 1
ATOM 1071 O O . SER A 1 138 ? -7.484 -0.816 -11.233 1.00 93.62 138 SER A O 1
ATOM 1073 N N . PHE A 1 139 ? -8.198 0.502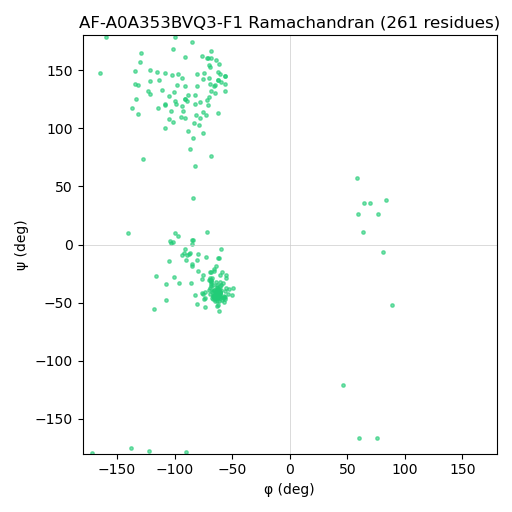 -12.899 1.00 94.06 139 PHE A N 1
ATOM 1074 C CA . PHE A 1 139 ? -9.426 0.935 -12.220 1.00 94.06 139 PHE A CA 1
ATOM 1075 C C . PHE A 1 139 ? -10.317 -0.249 -11.816 1.00 94.06 139 PHE A C 1
ATOM 1077 O O . PHE A 1 139 ? -10.790 -0.330 -10.685 1.00 94.06 139 PHE A O 1
ATOM 1084 N N . LYS A 1 140 ? -10.494 -1.212 -12.732 1.00 96.56 140 LYS A N 1
ATOM 1085 C CA . LYS A 1 140 ? -11.292 -2.420 -12.486 1.00 96.56 140 LYS A CA 1
ATOM 1086 C C . LYS A 1 140 ? -10.695 -3.269 -11.366 1.00 96.56 140 LYS A C 1
ATOM 1088 O O . LYS A 1 140 ? -11.443 -3.750 -10.522 1.00 96.56 140 LYS A O 1
ATOM 1093 N N . ALA A 1 141 ? -9.368 -3.416 -11.338 1.00 96.88 141 ALA A N 1
ATOM 1094 C CA . ALA A 1 141 ? -8.681 -4.127 -10.264 1.00 96.88 141 ALA A CA 1
ATOM 1095 C C . ALA A 1 141 ? -8.870 -3.419 -8.915 1.00 96.88 141 ALA A C 1
ATOM 1097 O O . ALA A 1 141 ? -9.186 -4.080 -7.931 1.00 96.88 141 ALA A O 1
ATOM 1098 N N . LYS A 1 142 ? -8.771 -2.083 -8.878 1.00 97.25 142 LYS A N 1
ATOM 1099 C CA . LYS A 1 142 ? -8.986 -1.306 -7.650 1.00 97.25 142 LYS A CA 1
ATOM 1100 C C . LYS A 1 142 ? -10.400 -1.494 -7.086 1.00 97.25 142 LYS A C 1
ATOM 1102 O O . LYS A 1 142 ? -10.549 -1.788 -5.908 1.00 97.25 142 LYS A O 1
ATOM 1107 N N . ILE A 1 143 ? -11.430 -1.415 -7.932 1.00 97.94 143 ILE A N 1
ATOM 1108 C CA . ILE A 1 143 ? -12.821 -1.668 -7.513 1.00 97.94 143 ILE A CA 1
ATOM 1109 C C . ILE A 1 143 ? -13.017 -3.120 -7.063 1.00 97.94 143 ILE A C 1
ATOM 1111 O O . ILE A 1 143 ? -13.720 -3.369 -6.087 1.00 97.94 143 ILE A O 1
ATOM 1115 N N . ALA A 1 144 ? -12.428 -4.087 -7.770 1.00 98.19 144 ALA A N 1
ATOM 1116 C CA . ALA A 1 144 ? -12.543 -5.496 -7.405 1.00 98.19 144 ALA A CA 1
ATOM 1117 C C . ALA A 1 144 ? -11.945 -5.773 -6.017 1.00 98.19 144 ALA A C 1
ATOM 1119 O O . ALA A 1 144 ? -12.570 -6.466 -5.219 1.00 98.19 144 ALA A O 1
ATOM 1120 N N . LEU A 1 145 ? -10.786 -5.183 -5.712 1.00 97.81 145 LEU A N 1
ATOM 1121 C CA . LEU A 1 145 ? -10.143 -5.284 -4.403 1.00 97.81 145 LEU A CA 1
ATOM 1122 C C . LEU A 1 145 ? -10.967 -4.620 -3.294 1.00 97.81 145 LEU A C 1
ATOM 1124 O O . LEU A 1 145 ? -11.161 -5.233 -2.250 1.00 97.81 145 LEU A O 1
ATOM 1128 N N . ALA A 1 146 ? -11.524 -3.434 -3.545 1.00 98.19 146 ALA A N 1
ATOM 1129 C CA . ALA A 1 146 ? -12.421 -2.754 -2.608 1.00 98.19 146 ALA A CA 1
ATOM 1130 C C . ALA A 1 146 ? -13.695 -3.566 -2.303 1.00 98.19 146 ALA A C 1
ATOM 1132 O O . ALA A 1 146 ? -14.125 -3.672 -1.157 1.00 98.19 146 ALA A O 1
ATOM 1133 N N . LYS A 1 147 ? -14.287 -4.213 -3.315 1.00 98.38 147 LYS A N 1
ATOM 1134 C CA . LYS A 1 147 ? -15.414 -5.138 -3.103 1.00 98.38 147 LYS A CA 1
ATOM 1135 C C . LYS A 1 147 ? -14.990 -6.372 -2.310 1.00 98.38 147 LYS A C 1
ATOM 1137 O O . LYS A 1 147 ? -15.710 -6.804 -1.415 1.00 98.38 147 LYS A O 1
ATOM 1142 N N . ALA A 1 148 ? -13.835 -6.947 -2.639 1.00 98.06 148 ALA A N 1
ATOM 1143 C CA . ALA A 1 148 ? -13.310 -8.114 -1.942 1.00 98.06 148 ALA A CA 1
ATOM 1144 C C . ALA A 1 148 ? -13.010 -7.810 -0.466 1.00 98.06 148 ALA A C 1
ATOM 1146 O O . ALA A 1 148 ? -13.276 -8.655 0.391 1.00 98.06 148 ALA A O 1
ATOM 1147 N N . SER A 1 149 ? -12.521 -6.606 -0.152 1.00 98.12 149 SER A N 1
ATOM 1148 C CA . SER A 1 149 ? -12.270 -6.198 1.230 1.00 98.12 149 SER A CA 1
ATOM 1149 C C . SER A 1 149 ? -13.574 -6.090 2.021 1.00 98.12 149 SER A C 1
ATOM 1151 O O . SER A 1 149 ? -13.675 -6.671 3.099 1.00 98.12 149 SER A O 1
ATOM 1153 N N . ALA A 1 150 ? -14.616 -5.479 1.446 1.00 98.12 150 ALA A N 1
ATOM 1154 C CA . ALA A 1 150 ? -15.938 -5.404 2.068 1.00 98.12 150 ALA A CA 1
ATOM 1155 C C . ALA A 1 150 ? -16.547 -6.794 2.325 1.00 98.12 150 ALA A C 1
ATOM 1157 O O . ALA A 1 150 ? -17.044 -7.067 3.417 1.00 98.12 150 ALA A O 1
ATOM 1158 N N . LEU A 1 151 ? -16.463 -7.704 1.348 1.00 97.94 151 LEU A N 1
ATOM 1159 C CA . LEU A 1 151 ? -17.006 -9.063 1.469 1.00 97.94 151 LEU A CA 1
ATOM 1160 C C . LEU A 1 151 ? -16.278 -9.910 2.519 1.00 97.94 151 LEU A C 1
ATOM 1162 O O . LEU A 1 151 ? -16.904 -10.730 3.186 1.00 97.94 151 LEU A O 1
ATOM 1166 N N . THR A 1 152 ? -14.967 -9.720 2.674 1.00 96.81 152 THR A N 1
ATOM 1167 C CA . THR A 1 152 ? -14.149 -10.472 3.643 1.00 96.81 152 THR A CA 1
ATOM 1168 C C . THR A 1 152 ? -14.043 -9.784 5.008 1.00 96.81 152 THR A C 1
ATOM 1170 O O . THR A 1 152 ? -13.499 -10.362 5.946 1.00 96.81 152 THR A O 1
ATOM 1173 N N . GLY A 1 153 ? -14.607 -8.580 5.154 1.00 97.19 153 GLY A N 1
ATOM 1174 C CA . GLY A 1 153 ? -14.563 -7.798 6.390 1.00 97.19 153 GLY A CA 1
ATOM 1175 C C . GLY A 1 153 ? -13.171 -7.265 6.720 1.00 97.19 153 GLY A C 1
ATOM 1176 O O . GLY A 1 153 ? -12.795 -7.227 7.890 1.00 97.19 153 GLY A O 1
ATOM 1177 N N . THR A 1 154 ? -12.406 -6.884 5.698 1.00 98.00 154 THR A N 1
ATOM 1178 C CA . THR A 1 154 ? -11.122 -6.192 5.841 1.00 98.00 154 THR A CA 1
ATOM 1179 C C . THR A 1 154 ? -11.120 -4.842 5.114 1.00 98.00 154 THR A C 1
ATOM 1181 O O . THR A 1 154 ? -12.130 -4.424 4.546 1.00 98.00 154 THR A O 1
ATOM 1184 N N . ALA A 1 155 ? -9.988 -4.139 5.131 1.00 98.00 155 ALA A N 1
ATOM 1185 C CA . ALA A 1 155 ? -9.823 -2.834 4.514 1.00 98.00 155 ALA A CA 1
ATOM 1186 C C . ALA A 1 155 ? -9.079 -2.886 3.172 1.00 98.00 155 ALA A C 1
ATOM 1188 O O . ALA A 1 155 ? -8.159 -3.686 2.975 1.00 98.00 155 ALA A O 1
ATOM 1189 N N . ASP A 1 156 ? -9.482 -1.993 2.265 1.00 97.88 156 ASP A N 1
ATOM 1190 C CA . ASP A 1 156 ? -8.725 -1.639 1.060 1.00 97.88 156 ASP A CA 1
ATOM 1191 C C . ASP A 1 156 ? -7.905 -0.367 1.303 1.00 97.88 156 ASP A C 1
ATOM 1193 O O . ASP A 1 156 ? -8.330 0.510 2.051 1.00 97.88 156 ASP A O 1
ATOM 1197 N N . ASN A 1 157 ? -6.727 -0.260 0.686 1.00 97.62 157 ASN A N 1
ATOM 1198 C CA . ASN A 1 157 ? -5.794 0.850 0.890 1.00 97.62 157 ASN A CA 1
ATOM 1199 C C . ASN A 1 157 ? -5.500 1.563 -0.437 1.00 97.62 157 ASN A C 1
ATOM 1201 O O . ASN A 1 157 ? -5.166 0.921 -1.437 1.00 97.62 157 ASN A O 1
ATOM 1205 N N . THR A 1 158 ? -5.631 2.894 -0.478 1.00 95.69 158 THR A N 1
ATOM 1206 C CA . THR A 1 158 ? -5.422 3.708 -1.695 1.00 95.69 158 THR A CA 1
ATOM 1207 C C . THR A 1 158 ? -4.056 3.514 -2.350 1.00 95.69 158 THR A C 1
ATOM 1209 O O . THR A 1 158 ? -3.938 3.721 -3.561 1.00 95.69 158 THR A O 1
ATOM 1212 N N . GLY A 1 159 ? -3.025 3.166 -1.576 1.00 93.31 159 GLY A N 1
ATOM 1213 C CA . GLY A 1 159 ? -1.635 3.301 -2.002 1.00 93.31 159 GLY A CA 1
ATOM 1214 C C . GLY A 1 159 ? -1.269 4.747 -2.320 1.00 93.31 159 GLY A C 1
ATOM 1215 O O . GLY A 1 159 ? -2.032 5.677 -2.055 1.00 93.31 159 GLY A O 1
ATOM 1216 N N . GLY A 1 160 ? -0.120 4.933 -2.971 1.00 90.75 160 GLY A N 1
ATOM 1217 C CA . GLY A 1 160 ? 0.395 6.260 -3.326 1.00 90.75 160 GLY A CA 1
ATOM 1218 C C . GLY A 1 160 ? -0.374 6.957 -4.454 1.00 90.75 160 GLY A C 1
ATOM 1219 O O . GLY A 1 160 ? 0.112 7.935 -5.011 1.00 90.75 160 GLY A O 1
ATOM 1220 N N . GLY A 1 161 ? -1.532 6.430 -4.857 1.00 91.50 161 GLY A N 1
ATOM 1221 C CA . GLY A 1 161 ? -2.397 7.006 -5.882 1.00 91.50 161 GLY A CA 1
ATOM 1222 C C . GLY A 1 161 ? -3.429 7.974 -5.298 1.00 91.50 161 GLY A C 1
ATOM 1223 O O . GLY A 1 161 ? -3.455 8.208 -4.092 1.00 91.50 161 GLY A O 1
ATOM 1224 N N . PRO A 1 162 ? -4.295 8.549 -6.145 1.00 93.81 162 PRO A N 1
ATOM 1225 C CA . PRO A 1 162 ? -5.383 9.384 -5.692 1.00 93.81 162 PRO A CA 1
ATOM 1226 C C . PRO A 1 162 ? -6.527 8.545 -5.113 1.00 93.81 162 PRO A C 1
ATOM 1228 O O . PRO A 1 162 ? -6.670 7.359 -5.432 1.00 93.81 162 PRO A O 1
ATOM 1231 N N . LEU A 1 163 ? -7.403 9.193 -4.343 1.00 94.62 163 LEU A N 1
ATOM 1232 C CA . LEU A 1 163 ? -8.689 8.616 -3.967 1.00 94.62 163 LEU A CA 1
ATOM 1233 C C . LEU A 1 163 ? -9.492 8.226 -5.223 1.00 94.62 163 LEU A C 1
ATOM 1235 O O . LEU A 1 163 ? -9.643 9.000 -6.174 1.00 94.62 163 LEU A O 1
ATOM 1239 N N . VAL A 1 164 ? -10.024 7.005 -5.211 1.00 96.19 164 VAL A N 1
ATOM 1240 C CA . VAL A 1 164 ? -10.974 6.522 -6.212 1.00 96.19 164 VAL A CA 1
ATOM 1241 C C . VAL A 1 164 ? -12.338 6.428 -5.546 1.00 96.19 164 VAL A C 1
ATOM 1243 O O . VAL A 1 164 ? -12.592 5.469 -4.822 1.00 96.19 164 VAL A O 1
ATOM 1246 N N . ASP A 1 165 ? -13.197 7.421 -5.775 1.00 95.88 165 ASP A N 1
ATOM 1247 C CA . ASP A 1 165 ? -14.519 7.530 -5.138 1.00 95.88 165 ASP A CA 1
ATOM 1248 C C . ASP A 1 165 ? -15.356 6.254 -5.311 1.00 95.88 165 ASP A C 1
ATOM 1250 O O . ASP A 1 165 ? -16.005 5.787 -4.381 1.00 95.88 165 ASP A O 1
ATOM 1254 N N . GLU A 1 166 ? -15.277 5.624 -6.482 1.00 97.44 166 GLU A N 1
ATOM 1255 C CA . GLU A 1 166 ? -15.986 4.387 -6.801 1.00 97.44 166 GLU A CA 1
ATOM 1256 C C . GLU A 1 166 ? -15.468 3.187 -6.002 1.00 97.44 166 GLU A C 1
ATOM 1258 O O . GLU A 1 166 ? -16.241 2.287 -5.688 1.00 97.44 166 GLU A O 1
ATOM 1263 N N . ALA A 1 167 ? -14.175 3.164 -5.664 1.00 97.25 167 ALA A N 1
ATOM 1264 C CA . ALA A 1 167 ? -13.606 2.154 -4.775 1.00 97.25 167 ALA A CA 1
ATOM 1265 C C . ALA A 1 167 ? -13.986 2.447 -3.318 1.00 97.25 167 ALA A C 1
ATOM 1267 O O . ALA A 1 167 ? -14.406 1.541 -2.603 1.00 97.25 167 ALA A O 1
ATOM 1268 N N . ARG A 1 168 ? -13.938 3.720 -2.900 1.00 97.19 168 ARG A N 1
ATOM 1269 C CA . ARG A 1 168 ? -14.362 4.133 -1.555 1.00 97.19 168 ARG A CA 1
ATOM 1270 C C . ARG A 1 168 ? -15.828 3.799 -1.285 1.00 97.19 168 ARG A C 1
ATOM 1272 O O . ARG A 1 168 ? -16.138 3.369 -0.180 1.00 97.19 168 ARG A O 1
ATOM 1279 N N . ALA A 1 169 ? -16.699 3.975 -2.277 1.00 97.81 169 ALA A N 1
ATOM 1280 C CA . ALA A 1 169 ? -18.135 3.732 -2.161 1.00 97.81 169 ALA A CA 1
ATOM 1281 C C . ALA A 1 169 ? -18.504 2.248 -1.996 1.00 97.81 169 ALA A C 1
ATOM 1283 O O . ALA A 1 169 ? -19.586 1.947 -1.501 1.00 97.81 169 ALA A O 1
ATOM 1284 N N . VAL A 1 170 ? -17.641 1.325 -2.434 1.00 98.19 170 VAL A N 1
ATOM 1285 C CA . VAL A 1 170 ? -17.896 -0.125 -2.343 1.00 98.19 170 VAL A CA 1
ATOM 1286 C C . VAL A 1 170 ? -17.093 -0.816 -1.242 1.00 98.19 170 VAL A C 1
ATOM 1288 O O . VAL A 1 170 ? -17.408 -1.955 -0.908 1.00 98.19 170 VAL A O 1
ATOM 1291 N N . ALA A 1 171 ? -16.067 -0.160 -0.697 1.00 97.50 171 ALA A N 1
ATOM 1292 C CA . ALA A 1 171 ? -15.327 -0.643 0.459 1.00 97.50 171 ALA A CA 1
ATOM 1293 C C . ALA A 1 171 ? -16.078 -0.325 1.761 1.00 97.50 171 ALA A C 1
ATOM 1295 O O . ALA A 1 171 ? -16.539 0.799 1.953 1.00 97.50 171 ALA A O 1
ATOM 1296 N N . ASP A 1 172 ? -16.137 -1.295 2.678 1.00 96.50 172 ASP A N 1
ATOM 1297 C CA . ASP A 1 172 ? -16.636 -1.069 4.042 1.00 96.50 172 ASP A CA 1
ATOM 1298 C C . ASP A 1 172 ? -15.612 -0.273 4.864 1.00 96.50 172 ASP A C 1
ATOM 1300 O O . ASP A 1 172 ? -15.911 0.806 5.371 1.00 96.50 172 ASP A O 1
ATOM 1304 N N . LYS A 1 173 ? -14.369 -0.772 4.910 1.00 98.00 173 LYS A N 1
ATOM 1305 C CA . LYS A 1 173 ? -13.223 -0.113 5.542 1.00 98.00 173 LYS A CA 1
ATOM 1306 C C . LYS A 1 173 ? -12.222 0.352 4.498 1.00 98.00 173 LYS A C 1
ATOM 1308 O O . LYS A 1 173 ? -11.857 -0.414 3.600 1.00 98.00 173 LYS A O 1
ATOM 1313 N N . TYR A 1 174 ? -11.760 1.590 4.624 1.00 97.69 174 TYR A N 1
ATOM 1314 C CA . TYR A 1 174 ? -10.887 2.199 3.632 1.00 97.69 174 TYR A CA 1
ATOM 1315 C C . TYR A 1 174 ? -9.732 2.975 4.268 1.00 97.69 174 TYR A C 1
ATOM 1317 O O . TYR A 1 174 ? -9.931 3.965 4.972 1.00 97.69 174 TYR A O 1
ATOM 1325 N N . ILE A 1 175 ? -8.511 2.523 3.993 1.00 98.38 175 ILE A N 1
ATOM 1326 C CA . ILE A 1 175 ? -7.272 3.153 4.442 1.00 98.38 175 ILE A CA 1
ATOM 1327 C C . ILE A 1 175 ? -6.833 4.156 3.374 1.00 98.38 175 ILE A C 1
ATOM 1329 O O . ILE A 1 175 ? -6.665 3.800 2.202 1.00 98.38 175 ILE A O 1
ATOM 1333 N N . ILE A 1 176 ? -6.622 5.410 3.772 1.00 97.94 176 ILE A N 1
ATOM 1334 C CA . ILE A 1 176 ? -6.034 6.425 2.892 1.00 97.94 176 ILE A CA 1
ATOM 1335 C C . ILE A 1 176 ? -4.550 6.540 3.215 1.00 97.94 176 ILE A C 1
ATOM 1337 O O . ILE A 1 176 ? -4.160 6.850 4.340 1.00 97.94 176 ILE A O 1
ATOM 1341 N N . GLN A 1 177 ? -3.717 6.299 2.208 1.00 96.06 177 GLN A N 1
ATOM 1342 C CA . GLN A 1 177 ? -2.279 6.453 2.334 1.00 96.06 177 GLN A CA 1
ATOM 1343 C C . GLN A 1 177 ? -1.892 7.929 2.170 1.00 96.06 177 GLN A C 1
ATOM 1345 O O . GLN A 1 177 ? -1.970 8.495 1.072 1.00 96.06 177 GLN A O 1
ATOM 1350 N N . PHE A 1 178 ? -1.436 8.545 3.259 1.00 95.88 178 PHE A N 1
ATOM 1351 C CA . PHE A 1 178 ? -0.840 9.874 3.253 1.00 95.88 178 PHE A CA 1
ATOM 1352 C C . PHE A 1 178 ? 0.575 9.772 2.676 1.00 95.88 178 PHE A C 1
ATOM 1354 O O . PHE A 1 178 ? 1.528 9.371 3.347 1.00 95.88 178 PHE A O 1
ATOM 1361 N N . ASN A 1 179 ? 0.680 10.055 1.381 1.00 93.06 179 ASN A N 1
ATOM 1362 C CA . ASN A 1 179 ? 1.895 9.861 0.600 1.00 93.06 179 ASN A CA 1
ATOM 1363 C C . ASN A 1 179 ? 2.688 11.169 0.413 1.00 93.06 179 ASN A C 1
ATOM 1365 O O . ASN A 1 179 ? 2.305 12.248 0.865 1.00 93.06 179 ASN A O 1
ATOM 1369 N N . LYS A 1 180 ? 3.829 11.046 -0.269 1.00 92.88 180 LYS A N 1
ATOM 1370 C CA . LYS A 1 180 ? 4.810 12.119 -0.491 1.00 92.88 180 LYS A CA 1
ATOM 1371 C C . LYS A 1 180 ? 4.494 13.011 -1.704 1.00 92.88 180 LYS A C 1
ATOM 1373 O O . LYS A 1 180 ? 5.261 13.915 -2.013 1.00 92.88 180 LYS A O 1
ATOM 1378 N N . GLY A 1 181 ? 3.400 12.739 -2.415 1.00 92.00 181 GLY A N 1
ATOM 1379 C CA . GLY A 1 181 ? 2.868 13.582 -3.484 1.00 92.00 181 GLY A CA 1
ATOM 1380 C C . GLY A 1 181 ? 1.969 14.703 -2.952 1.00 92.00 181 GLY A C 1
ATOM 1381 O O . GLY A 1 181 ? 1.658 14.767 -1.766 1.00 92.00 181 GLY A O 1
ATOM 1382 N N . TYR A 1 182 ? 1.528 15.592 -3.843 1.00 92.31 182 TYR A N 1
ATOM 1383 C CA . TYR A 1 182 ? 0.666 16.736 -3.500 1.00 92.31 182 TYR A CA 1
ATOM 1384 C C . TYR A 1 182 ? -0.842 16.417 -3.523 1.00 92.31 182 TYR A C 1
ATOM 1386 O O . TYR A 1 182 ? -1.668 17.250 -3.156 1.00 92.31 182 TYR A O 1
ATOM 1394 N N . TRP A 1 183 ? -1.230 15.231 -3.993 1.00 93.25 183 TRP A N 1
ATOM 1395 C CA . TRP A 1 183 ? -2.628 14.841 -4.184 1.00 93.25 183 TRP A CA 1
ATOM 1396 C C . TRP A 1 183 ? -3.220 14.147 -2.957 1.00 93.25 183 TRP A C 1
ATOM 1398 O O . TRP A 1 183 ? -2.512 13.582 -2.133 1.00 93.25 183 TRP A O 1
ATOM 1408 N N . SER A 1 184 ? -4.556 14.102 -2.891 1.00 91.31 184 SER A N 1
ATOM 1409 C CA . SER A 1 184 ? -5.311 13.372 -1.852 1.00 91.31 184 SER A CA 1
ATOM 1410 C C . SER A 1 184 ? -5.033 13.804 -0.406 1.00 91.31 184 SER A C 1
ATOM 1412 O O . SER A 1 184 ? -5.247 13.028 0.518 1.00 91.31 184 SER A O 1
ATOM 1414 N N . LYS A 1 185 ? -4.615 15.061 -0.218 1.00 93.56 185 LYS A N 1
ATOM 1415 C CA . LYS A 1 185 ? -4.343 15.672 1.093 1.00 93.56 185 LYS A CA 1
ATOM 1416 C C . LYS A 1 185 ? -5.420 16.646 1.580 1.00 93.56 185 LYS A C 1
ATOM 1418 O O . LYS A 1 185 ? -5.245 17.266 2.617 1.00 93.56 185 LYS A O 1
ATOM 1423 N N . SER A 1 186 ? -6.515 16.822 0.840 1.00 95.06 186 SER A N 1
ATOM 1424 C CA . SER A 1 186 ? -7.583 17.724 1.276 1.00 95.06 186 SER A CA 1
ATOM 1425 C C . SER A 1 186 ? -8.397 17.114 2.413 1.00 95.06 186 SER A C 1
ATOM 1427 O O . SER A 1 186 ? -8.648 15.908 2.418 1.00 95.06 186 SER A O 1
ATOM 1429 N N . ASP A 1 187 ? -8.904 17.953 3.313 1.00 96.94 187 ASP A N 1
ATOM 1430 C CA . ASP A 1 187 ? -9.726 17.518 4.449 1.00 96.94 187 ASP A CA 1
ATOM 1431 C C . ASP A 1 187 ? -10.946 16.708 4.005 1.00 96.94 187 ASP A C 1
ATOM 1433 O O . ASP A 1 187 ? -11.295 15.693 4.606 1.00 96.94 187 ASP A O 1
ATOM 1437 N N . LYS A 1 188 ? -11.550 17.092 2.872 1.00 96.44 188 LYS A N 1
ATOM 1438 C CA . LYS A 1 188 ? -12.655 16.352 2.247 1.00 96.44 188 LYS A CA 1
ATOM 1439 C C . LYS A 1 188 ? -12.269 14.916 1.877 1.00 96.44 188 LYS A C 1
ATOM 1441 O O . LYS A 1 188 ? -13.123 14.037 1.904 1.00 96.44 188 LYS A O 1
ATOM 1446 N N . ILE A 1 189 ? -11.028 14.676 1.464 1.00 96.69 189 ILE A N 1
ATOM 1447 C CA . ILE A 1 189 ? -10.541 13.333 1.130 1.00 96.69 189 ILE A CA 1
ATOM 1448 C C . ILE A 1 189 ? -10.163 12.593 2.410 1.00 96.69 189 ILE A C 1
ATOM 1450 O O . ILE A 1 189 ? -10.648 11.489 2.631 1.00 96.69 189 ILE A O 1
ATOM 1454 N N . LEU A 1 190 ? -9.349 13.213 3.264 1.00 97.56 190 LEU A N 1
ATOM 1455 C CA . LEU A 1 190 ? -8.813 12.584 4.472 1.00 97.56 190 LEU A CA 1
ATOM 1456 C C . LEU A 1 190 ? -9.916 12.170 5.453 1.00 97.56 190 LEU A C 1
ATOM 1458 O O . LEU A 1 190 ? -9.863 11.068 5.987 1.00 97.56 190 LEU A O 1
ATOM 1462 N N . SER A 1 191 ? -10.965 12.981 5.611 1.00 97.31 191 SER A N 1
ATOM 1463 C CA . SER A 1 191 ? -12.123 12.670 6.470 1.00 97.31 191 SER A CA 1
ATOM 1464 C C . SER A 1 191 ? -12.923 11.428 6.050 1.00 97.31 191 SER A C 1
ATOM 1466 O O . SER A 1 191 ? -13.749 10.948 6.823 1.00 97.31 191 SER A O 1
ATOM 1468 N N . GLN A 1 192 ? -12.688 10.879 4.852 1.00 97.19 192 GLN A N 1
ATOM 1469 C CA . GLN A 1 192 ? -13.331 9.645 4.384 1.00 97.19 192 GLN A CA 1
ATOM 1470 C C . GLN A 1 192 ? -12.597 8.367 4.820 1.00 97.19 192 GLN A C 1
ATOM 1472 O O . GLN A 1 192 ? -13.097 7.269 4.548 1.00 97.19 192 GLN A O 1
ATOM 1477 N N . ALA A 1 193 ? -11.412 8.492 5.422 1.00 97.75 193 ALA A N 1
ATOM 1478 C CA . ALA A 1 193 ? -10.594 7.366 5.853 1.00 97.75 193 ALA A CA 1
ATOM 1479 C C . ALA A 1 193 ? -11.141 6.711 7.127 1.00 97.75 193 ALA A C 1
ATOM 1481 O O . ALA A 1 193 ? -11.564 7.399 8.053 1.00 97.75 193 ALA A O 1
ATOM 1482 N N . ASP A 1 194 ? -11.043 5.386 7.204 1.00 98.06 194 ASP A N 1
ATOM 1483 C CA . ASP A 1 194 ? -11.218 4.623 8.447 1.00 98.06 194 ASP A CA 1
ATOM 1484 C C . ASP A 1 194 ? -9.889 4.440 9.207 1.00 98.06 194 ASP A C 1
ATOM 1486 O O . ASP A 1 194 ? -9.882 4.022 10.362 1.00 98.06 194 ASP A O 1
ATOM 1490 N N . MET A 1 195 ? -8.766 4.731 8.546 1.00 98.25 195 MET A N 1
ATOM 1491 C CA . MET A 1 195 ? -7.404 4.767 9.087 1.00 98.25 195 MET A CA 1
ATOM 1492 C C . MET A 1 195 ? -6.497 5.513 8.099 1.00 98.25 195 MET A C 1
ATOM 1494 O O . MET A 1 195 ? -6.698 5.426 6.880 1.00 98.25 195 MET A O 1
ATOM 1498 N N . ILE A 1 196 ? -5.489 6.222 8.605 1.00 98.19 196 ILE A N 1
ATOM 1499 C CA . ILE A 1 196 ? -4.477 6.889 7.780 1.00 98.19 196 ILE A CA 1
ATOM 1500 C C . ILE A 1 196 ? -3.164 6.108 7.830 1.00 98.19 196 ILE A C 1
ATOM 1502 O O . ILE A 1 196 ? -2.611 5.839 8.892 1.00 98.19 196 ILE A O 1
ATOM 1506 N N . GLU A 1 197 ? -2.616 5.784 6.661 1.00 97.44 197 GLU A N 1
ATOM 1507 C CA . GLU A 1 197 ? -1.283 5.190 6.550 1.00 97.44 197 GLU A CA 1
ATOM 1508 C C . GLU A 1 197 ? -0.285 6.240 6.059 1.00 97.44 197 GLU A C 1
ATOM 1510 O O . GLU A 1 197 ? -0.298 6.629 4.894 1.00 97.44 197 GLU A O 1
ATOM 1515 N N . ILE A 1 198 ? 0.602 6.710 6.935 1.00 96.25 198 ILE A N 1
ATOM 1516 C CA . ILE A 1 198 ? 1.665 7.645 6.550 1.00 96.25 198 ILE A CA 1
ATOM 1517 C C . ILE A 1 198 ? 2.788 6.865 5.854 1.00 96.25 198 ILE A C 1
ATOM 1519 O O . ILE A 1 198 ? 3.535 6.118 6.490 1.00 96.25 198 ILE A O 1
ATOM 1523 N N . ALA A 1 199 ? 2.932 7.048 4.542 1.00 93.12 199 ALA A N 1
ATOM 1524 C CA . ALA A 1 199 ? 3.907 6.314 3.741 1.00 93.12 199 ALA A CA 1
ATOM 1525 C C . ALA A 1 199 ? 5.268 7.018 3.698 1.00 93.12 199 ALA A C 1
ATOM 1527 O O . ALA A 1 199 ? 5.506 7.909 2.879 1.00 93.12 199 ALA A O 1
ATOM 1528 N N . LEU A 1 200 ? 6.188 6.562 4.550 1.00 90.94 200 LEU A N 1
ATOM 1529 C CA . LEU A 1 200 ? 7.576 7.043 4.577 1.00 90.94 200 LEU A CA 1
ATOM 1530 C C . LEU A 1 200 ? 8.401 6.472 3.411 1.00 90.94 200 LEU A C 1
ATOM 1532 O O . LEU A 1 200 ? 9.129 7.192 2.722 1.00 90.94 200 LEU A O 1
ATOM 1536 N N . GLY A 1 201 ? 8.219 5.181 3.134 1.00 85.44 201 GLY A N 1
ATOM 1537 C CA . GLY A 1 201 ? 8.948 4.462 2.099 1.00 85.44 201 GLY A CA 1
ATOM 1538 C C . GLY A 1 201 ? 8.240 3.189 1.650 1.00 85.44 201 GLY A C 1
ATOM 1539 O O . GLY A 1 201 ? 7.168 2.841 2.143 1.00 85.44 201 GLY A O 1
ATOM 1540 N N . HIS A 1 202 ? 8.838 2.495 0.688 1.00 85.19 202 HIS A N 1
ATOM 1541 C CA . HIS A 1 202 ? 8.311 1.261 0.109 1.00 85.19 202 HIS A CA 1
ATOM 1542 C C . HIS A 1 202 ? 9.406 0.203 0.062 1.00 85.19 202 HIS A C 1
ATOM 1544 O O . HIS A 1 202 ? 10.492 0.478 -0.424 1.00 85.19 202 HIS A O 1
ATOM 1550 N N . GLY A 1 203 ? 9.129 -1.054 0.411 1.00 79.12 203 GLY A N 1
ATOM 1551 C CA . GLY A 1 203 ? 10.155 -2.115 0.423 1.00 79.12 203 GLY A CA 1
ATOM 1552 C C . GLY A 1 203 ? 10.862 -2.411 -0.917 1.00 79.12 203 GLY A C 1
ATOM 1553 O O . GLY A 1 203 ? 11.768 -3.232 -0.959 1.00 79.12 203 GLY A O 1
ATOM 1554 N N . ALA A 1 204 ? 10.462 -1.762 -2.016 1.00 76.81 204 ALA A N 1
ATOM 1555 C CA . ALA A 1 204 ? 11.066 -1.926 -3.339 1.00 76.81 204 ALA A CA 1
ATOM 1556 C C . ALA A 1 204 ? 12.043 -0.794 -3.699 1.00 76.81 204 ALA A C 1
ATOM 1558 O O . ALA A 1 204 ? 12.960 -1.015 -4.483 1.00 76.81 204 ALA A O 1
ATOM 1559 N N . TYR A 1 205 ? 11.836 0.407 -3.156 1.00 78.31 205 TYR A N 1
ATOM 1560 C CA . TYR A 1 205 ? 12.618 1.607 -3.475 1.00 78.31 205 TYR A CA 1
ATOM 1561 C C . TYR A 1 205 ? 12.917 2.474 -2.240 1.00 78.31 205 TYR A C 1
ATOM 1563 O O . TYR A 1 205 ? 13.415 3.587 -2.371 1.00 78.31 205 TYR A O 1
ATOM 1571 N N . ASP A 1 206 ? 12.630 1.959 -1.045 1.00 82.44 206 ASP A N 1
ATOM 1572 C CA . ASP A 1 206 ? 12.746 2.627 0.246 1.00 82.44 206 ASP A CA 1
ATOM 1573 C C . ASP A 1 206 ? 12.150 4.044 0.195 1.00 82.44 206 ASP A C 1
ATOM 1575 O O . ASP A 1 206 ? 10.977 4.215 -0.154 1.00 82.44 206 ASP A O 1
ATOM 1579 N N . SER A 1 207 ? 12.958 5.060 0.476 1.00 85.38 207 SER A N 1
ATOM 1580 C CA . SER A 1 207 ? 12.557 6.461 0.481 1.00 85.38 207 SER A CA 1
ATOM 1581 C C . SER A 1 207 ? 12.899 7.178 -0.826 1.00 85.38 207 SER A C 1
ATOM 1583 O O . SER A 1 207 ? 12.724 8.390 -0.907 1.00 85.38 207 SER A O 1
ATOM 1585 N N . ALA A 1 208 ? 13.361 6.465 -1.859 1.00 86.50 208 ALA A N 1
ATOM 1586 C CA . ALA A 1 208 ? 13.693 7.073 -3.142 1.00 86.50 208 ALA A CA 1
ATOM 1587 C C . ALA A 1 208 ? 12.461 7.746 -3.780 1.00 86.50 208 ALA A C 1
ATOM 1589 O O . ALA A 1 208 ? 11.334 7.253 -3.627 1.00 86.50 208 ALA A O 1
ATOM 1590 N N . PRO A 1 209 ? 12.661 8.857 -4.509 1.00 88.12 209 PRO A N 1
ATOM 1591 C CA . PRO A 1 209 ? 11.571 9.526 -5.193 1.00 88.12 209 PRO A CA 1
ATOM 1592 C C . PRO A 1 209 ? 11.087 8.662 -6.361 1.00 88.12 209 PRO A C 1
ATOM 1594 O O . PRO A 1 209 ? 11.877 8.010 -7.051 1.00 88.12 209 PRO A O 1
ATOM 1597 N N . VAL A 1 210 ? 9.779 8.669 -6.609 1.00 87.25 210 VAL A N 1
ATOM 1598 C CA . VAL A 1 210 ? 9.161 7.874 -7.678 1.00 87.25 210 VAL A CA 1
ATOM 1599 C C . VAL A 1 210 ? 8.583 8.800 -8.728 1.00 87.25 210 VAL A C 1
ATOM 1601 O O . VAL A 1 210 ? 7.645 9.547 -8.466 1.00 87.25 210 VAL A O 1
ATOM 1604 N N . ARG A 1 211 ? 9.111 8.711 -9.949 1.00 89.19 211 ARG A N 1
ATOM 1605 C CA . ARG A 1 211 ? 8.578 9.426 -11.109 1.00 89.19 211 ARG A CA 1
ATOM 1606 C C . ARG A 1 211 ? 7.593 8.545 -11.870 1.00 89.19 211 ARG A C 1
ATOM 1608 O O . ARG A 1 211 ? 7.957 7.495 -12.401 1.00 89.19 211 ARG A O 1
ATOM 1615 N N . ILE A 1 212 ? 6.353 9.003 -11.959 1.00 89.44 212 ILE A N 1
ATOM 1616 C CA . ILE A 1 212 ? 5.314 8.407 -12.792 1.00 89.44 212 ILE A CA 1
ATOM 1617 C C . ILE A 1 212 ? 5.351 9.134 -14.133 1.00 89.44 212 ILE A C 1
ATOM 1619 O O . ILE A 1 212 ? 5.077 10.329 -14.204 1.00 89.44 212 ILE A O 1
ATOM 1623 N N . SER A 1 213 ? 5.710 8.409 -15.194 1.00 89.50 213 SER A N 1
ATOM 1624 C CA . SER A 1 213 ? 5.780 8.985 -16.538 1.00 89.50 213 SER A CA 1
ATOM 1625 C C . SER A 1 213 ? 4.409 9.474 -17.004 1.00 89.50 213 SER A C 1
ATOM 1627 O O . SER A 1 213 ? 3.408 8.778 -16.824 1.00 89.50 213 SER A O 1
ATOM 1629 N N . GLY A 1 214 ? 4.385 10.606 -17.698 1.00 91.12 214 GLY A N 1
ATOM 1630 C CA . GLY A 1 214 ? 3.212 11.229 -18.287 1.00 91.12 214 GLY A CA 1
ATOM 1631 C C . GLY A 1 214 ? 2.431 10.314 -19.224 1.00 91.12 214 GLY A C 1
ATOM 1632 O O . GLY A 1 214 ? 1.211 10.416 -19.303 1.00 91.12 214 GLY A O 1
ATOM 1633 N N . GLN A 1 215 ? 3.088 9.320 -19.832 1.00 89.56 215 GLN A N 1
ATOM 1634 C CA . GLN A 1 215 ? 2.414 8.271 -20.608 1.00 89.56 21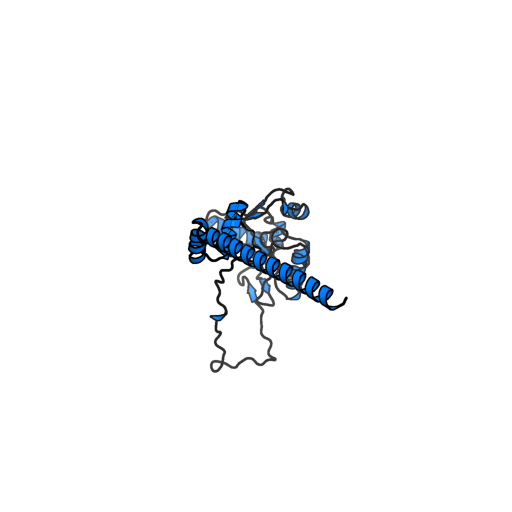5 GLN A CA 1
ATOM 1635 C C . GLN A 1 215 ? 1.418 7.452 -19.767 1.00 89.56 215 GLN A C 1
ATOM 1637 O O . GLN A 1 215 ? 0.393 7.010 -20.280 1.00 89.56 215 GLN A O 1
ATOM 1642 N N . LYS A 1 216 ? 1.694 7.261 -18.469 1.00 87.12 216 LYS A N 1
ATOM 1643 C CA . LYS A 1 216 ? 0.774 6.628 -17.506 1.00 87.12 216 LYS A CA 1
ATOM 1644 C C . LYS A 1 216 ? -0.226 7.635 -16.915 1.00 87.12 216 LYS A C 1
ATOM 1646 O O . LYS A 1 216 ? -1.263 7.233 -16.386 1.00 87.12 216 LYS A O 1
ATOM 1651 N N . VAL A 1 217 ? 0.040 8.939 -17.037 1.00 92.31 217 VAL A N 1
ATOM 1652 C CA . VAL A 1 217 ? -0.820 10.044 -16.575 1.00 92.31 217 VAL A CA 1
ATOM 1653 C C . VAL A 1 217 ? -1.925 10.331 -17.594 1.00 92.31 217 VAL A C 1
ATOM 1655 O O . VAL A 1 217 ? -1.978 11.366 -18.255 1.00 92.31 217 VAL A O 1
ATOM 1658 N N . THR A 1 218 ? -2.833 9.361 -17.723 1.00 91.81 218 THR A N 1
ATOM 1659 C CA . THR A 1 218 ? -4.043 9.470 -18.554 1.00 91.81 218 THR A CA 1
ATOM 1660 C C . THR A 1 218 ? -4.982 10.562 -18.037 1.00 91.81 218 THR A C 1
ATOM 1662 O O . THR A 1 218 ? -4.950 10.902 -16.857 1.00 91.81 218 THR A O 1
ATOM 1665 N N . ALA A 1 219 ? -5.883 11.071 -18.883 1.00 93.00 219 ALA A N 1
ATOM 1666 C CA . ALA A 1 219 ? -6.800 12.154 -18.509 1.00 93.00 219 ALA A CA 1
ATOM 1667 C C .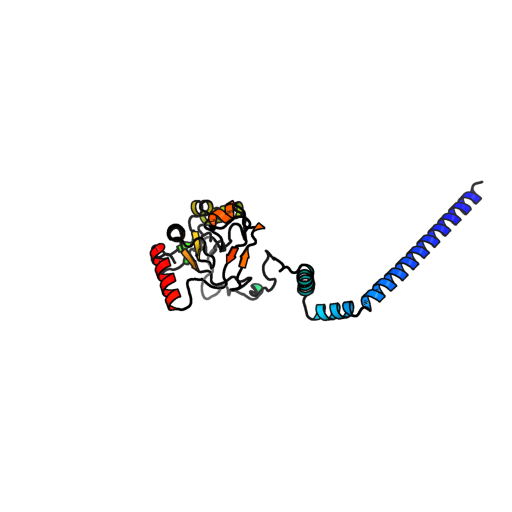 ALA A 1 219 ? -7.619 11.865 -17.234 1.00 93.00 219 ALA A C 1
ATOM 1669 O O . ALA A 1 219 ? -7.746 12.724 -16.361 1.00 93.00 219 ALA A O 1
ATOM 1670 N N . GLY A 1 220 ? -8.128 10.637 -17.090 1.00 90.62 220 GLY A N 1
ATOM 1671 C CA . GLY A 1 220 ? -8.880 10.227 -15.902 1.00 90.62 220 GLY A CA 1
ATOM 1672 C C . GLY A 1 220 ? -8.018 10.135 -14.639 1.00 90.62 220 GLY A C 1
ATOM 1673 O O . GLY A 1 220 ? -8.490 10.462 -13.553 1.00 90.62 220 GLY A O 1
ATOM 1674 N N . TYR A 1 221 ? -6.758 9.713 -14.771 1.00 92.56 221 TYR A N 1
ATOM 1675 C CA . TYR A 1 221 ? -5.817 9.652 -13.652 1.00 92.56 221 TYR A CA 1
ATOM 1676 C C . TYR A 1 221 ? -5.349 11.054 -13.239 1.00 92.56 221 TYR A C 1
ATOM 1678 O O . TYR A 1 221 ? -5.433 11.411 -12.065 1.00 92.56 221 TYR A O 1
ATOM 1686 N N . ALA A 1 222 ? -4.980 11.885 -14.216 1.00 94.19 222 ALA A N 1
ATOM 1687 C CA . ALA A 1 222 ? -4.572 13.273 -14.034 1.00 94.19 222 ALA A CA 1
ATOM 1688 C C . ALA A 1 222 ? -5.642 14.099 -13.307 1.00 94.19 222 ALA A C 1
ATOM 1690 O O . ALA A 1 222 ? -5.338 14.778 -12.329 1.00 94.19 222 ALA A O 1
ATOM 1691 N N . LYS A 1 223 ? -6.915 13.957 -13.706 1.00 93.69 223 LYS A N 1
ATOM 1692 C CA . LYS A 1 223 ? -8.048 14.639 -13.061 1.00 93.69 223 LYS A CA 1
ATOM 1693 C C . LYS A 1 223 ? -8.136 14.348 -11.560 1.00 93.69 223 LYS A C 1
ATOM 1695 O O . LYS A 1 223 ? -8.431 15.252 -10.789 1.00 93.69 223 LYS A O 1
ATOM 1700 N N . ARG A 1 224 ? -7.890 13.102 -11.143 1.00 93.69 224 ARG A N 1
ATOM 1701 C CA . ARG A 1 224 ? -7.948 12.707 -9.724 1.00 93.69 224 ARG A CA 1
ATOM 1702 C C . ARG A 1 224 ? -6.727 13.170 -8.932 1.00 93.69 224 ARG A C 1
ATOM 1704 O O . ARG A 1 224 ? -6.842 13.423 -7.739 1.00 93.69 224 ARG A O 1
ATOM 1711 N N . LEU A 1 225 ? -5.574 13.277 -9.587 1.00 93.00 225 LEU A N 1
ATOM 1712 C CA . LEU A 1 225 ? -4.362 13.837 -8.989 1.00 93.00 225 LEU A CA 1
ATOM 1713 C C . LEU A 1 225 ? -4.417 15.369 -8.870 1.00 93.00 225 LEU A C 1
ATOM 1715 O O . LEU A 1 225 ? -3.745 15.927 -8.013 1.00 93.00 225 LEU A O 1
ATOM 1719 N N . GLY A 1 226 ? -5.185 16.045 -9.730 1.00 93.12 226 GLY A N 1
ATOM 1720 C CA . GLY A 1 226 ? -5.027 17.484 -9.963 1.00 93.12 226 GLY A CA 1
ATOM 1721 C C . GLY A 1 226 ? -3.819 17.802 -10.855 1.00 93.12 226 GLY A C 1
ATOM 1722 O O . GLY A 1 226 ? -3.241 18.877 -10.747 1.00 93.12 226 GLY A O 1
ATOM 1723 N N . ALA A 1 227 ? -3.424 16.856 -11.713 1.00 94.25 227 ALA A N 1
ATOM 1724 C CA . ALA A 1 227 ? -2.288 16.961 -12.626 1.00 94.25 227 ALA A CA 1
ATOM 1725 C C . ALA A 1 227 ? -2.728 17.292 -14.062 1.00 94.25 227 ALA A C 1
ATOM 1727 O O . ALA A 1 227 ? -3.901 17.164 -14.424 1.00 94.25 227 ALA A O 1
ATOM 1728 N N . ILE A 1 228 ? -1.761 17.640 -14.914 1.00 94.62 228 ILE A N 1
ATOM 1729 C CA . ILE A 1 228 ? -1.972 17.815 -16.356 1.00 94.62 228 ILE A CA 1
ATOM 1730 C C . ILE A 1 228 ? -1.759 16.459 -17.058 1.00 94.62 228 ILE A C 1
ATOM 1732 O O . ILE A 1 228 ? -0.719 15.829 -16.846 1.00 94.62 228 ILE A O 1
ATOM 1736 N N . PRO A 1 229 ? -2.705 15.988 -17.896 1.00 95.88 229 PRO A N 1
ATOM 1737 C CA . PRO A 1 229 ? -2.542 14.744 -18.644 1.00 95.88 229 PRO A CA 1
ATOM 1738 C C . PRO A 1 229 ? -1.280 14.761 -19.511 1.00 95.88 229 PRO A C 1
ATOM 1740 O O . PRO A 1 229 ? -0.991 15.758 -20.169 1.00 95.88 229 PRO A O 1
ATOM 1743 N N . GLY A 1 230 ? -0.543 13.651 -19.545 1.00 94.38 230 GLY A N 1
ATOM 1744 C CA . GLY A 1 230 ? 0.679 13.540 -20.344 1.00 94.38 230 GLY A CA 1
ATOM 1745 C C . GLY A 1 230 ? 1.936 14.143 -19.710 1.00 94.38 230 GLY A C 1
ATOM 1746 O O . GLY A 1 230 ? 3.017 13.934 -20.258 1.00 94.38 230 GLY A O 1
ATOM 1747 N N . LEU A 1 231 ? 1.837 14.832 -18.565 1.00 94.31 231 LEU A N 1
ATOM 1748 C CA . LEU A 1 231 ? 3.004 15.302 -17.814 1.00 94.31 231 LEU A CA 1
ATOM 1749 C C . LEU A 1 231 ? 3.418 14.303 -16.736 1.00 94.31 231 LEU A C 1
ATOM 1751 O O . LEU A 1 231 ? 2.579 13.668 -16.096 1.00 94.31 231 LEU A O 1
ATOM 1755 N N . ASP A 1 232 ? 4.728 14.185 -16.535 1.00 93.88 232 ASP A N 1
ATOM 1756 C CA . ASP A 1 232 ? 5.293 13.400 -15.446 1.00 93.88 232 ASP A CA 1
ATOM 1757 C C . ASP A 1 232 ? 4.851 13.975 -14.091 1.00 93.88 232 ASP A C 1
ATOM 1759 O O . ASP A 1 232 ? 4.821 15.190 -13.891 1.00 93.88 232 ASP A O 1
ATOM 1763 N N . VAL A 1 233 ? 4.565 13.092 -13.136 1.00 93.81 233 VAL A N 1
ATOM 1764 C CA . VAL A 1 233 ? 4.347 13.462 -11.731 1.00 93.81 233 VAL A CA 1
ATOM 1765 C C . VAL A 1 233 ? 5.348 12.735 -10.845 1.00 93.81 233 VAL A C 1
ATOM 1767 O O . VAL A 1 233 ? 5.803 11.635 -11.170 1.00 93.81 233 VAL A O 1
ATOM 1770 N N . VAL A 1 234 ? 5.718 13.356 -9.730 1.00 91.12 234 VAL A N 1
ATOM 1771 C CA . VAL A 1 234 ? 6.757 12.848 -8.831 1.00 91.12 234 VAL A CA 1
ATOM 1772 C C . VAL A 1 234 ? 6.175 12.678 -7.432 1.00 91.12 234 VAL A C 1
ATOM 1774 O O . VAL A 1 234 ? 5.490 13.563 -6.927 1.00 91.12 234 VAL A O 1
ATOM 1777 N N . LEU A 1 235 ? 6.428 11.518 -6.827 1.00 90.00 235 LEU A N 1
ATOM 1778 C CA . LEU A 1 235 ? 6.381 11.353 -5.379 1.00 90.00 235 LEU A CA 1
ATOM 1779 C C . LEU A 1 235 ? 7.765 11.678 -4.833 1.00 90.00 235 LEU A C 1
ATOM 1781 O O . LEU A 1 235 ? 8.746 11.050 -5.239 1.00 90.00 235 LEU A O 1
ATOM 1785 N N . GLU A 1 236 ? 7.822 12.636 -3.918 1.00 92.31 236 GLU A N 1
ATOM 1786 C CA . GLU A 1 236 ? 9.073 13.104 -3.331 1.00 92.31 236 GLU A CA 1
ATOM 1787 C C . GLU A 1 236 ? 9.729 12.049 -2.435 1.00 92.31 236 GLU A C 1
ATOM 1789 O O . GLU A 1 236 ? 9.121 11.048 -2.047 1.00 92.31 236 GLU A O 1
ATOM 1794 N N . SER A 1 237 ? 10.994 12.274 -2.078 1.00 91.25 237 SER A N 1
ATOM 1795 C CA . SER A 1 237 ? 11.721 11.375 -1.173 1.00 91.25 237 SER A CA 1
ATOM 1796 C C . SER A 1 237 ? 11.203 11.442 0.265 1.00 91.25 237 SER A C 1
ATOM 1798 O O . SER A 1 237 ? 11.210 10.437 0.974 1.00 91.25 237 SER A O 1
ATOM 1800 N N . ARG A 1 238 ? 10.691 12.610 0.666 1.00 92.06 238 ARG A N 1
ATOM 1801 C CA . ARG A 1 238 ? 10.184 12.942 2.006 1.00 92.06 238 ARG A CA 1
ATOM 1802 C C . ARG A 1 238 ? 8.787 13.553 1.926 1.00 92.06 238 ARG A C 1
ATOM 1804 O O . ARG A 1 238 ? 8.373 13.979 0.853 1.00 92.06 238 ARG A O 1
ATOM 1811 N N . ILE A 1 239 ? 8.075 13.610 3.050 1.00 93.12 239 ILE A N 1
ATOM 1812 C CA . ILE A 1 239 ? 6.828 14.379 3.134 1.00 93.12 239 ILE A CA 1
ATOM 1813 C C . ILE A 1 239 ? 7.198 15.868 3.103 1.00 93.12 239 ILE A C 1
ATOM 1815 O O . ILE A 1 239 ? 7.939 16.294 3.984 1.00 93.12 239 ILE A O 1
ATOM 1819 N N . PRO A 1 240 ? 6.727 16.659 2.118 1.00 89.50 240 PRO A N 1
ATOM 1820 C CA . PRO A 1 240 ? 7.165 18.049 1.967 1.00 89.50 240 PRO A CA 1
ATOM 1821 C C . PRO A 1 240 ? 6.865 18.949 3.170 1.00 89.50 240 PRO A C 1
ATOM 1823 O O . PRO A 1 240 ? 7.567 19.930 3.372 1.00 89.50 240 PRO A O 1
ATOM 1826 N N . GLU A 1 241 ? 5.832 18.624 3.953 1.00 88.50 241 GLU A N 1
ATOM 1827 C CA . GLU A 1 241 ? 5.411 19.412 5.119 1.00 88.50 241 GLU A CA 1
ATOM 1828 C C . GLU A 1 241 ? 6.175 19.069 6.413 1.00 88.50 241 GLU A C 1
ATOM 1830 O O . GLU A 1 241 ? 5.808 19.575 7.470 1.00 88.50 241 GLU A O 1
ATOM 1835 N N . VAL A 1 242 ? 7.171 18.174 6.367 1.00 94.12 242 VAL A N 1
ATOM 1836 C CA . VAL A 1 242 ? 7.821 17.642 7.572 1.00 94.12 242 VAL A CA 1
ATOM 1837 C C . VAL A 1 242 ? 9.341 17.685 7.465 1.00 94.12 242 VAL A C 1
ATOM 1839 O O . VAL A 1 242 ? 9.941 16.926 6.700 1.00 94.12 242 VAL A O 1
ATOM 1842 N N . GLU A 1 243 ? 9.964 18.527 8.287 1.00 94.38 243 GLU A N 1
ATOM 1843 C CA . GLU A 1 243 ? 11.420 18.644 8.405 1.00 94.38 243 GLU A CA 1
ATOM 1844 C C . GLU A 1 243 ? 11.936 18.040 9.717 1.00 94.38 243 GLU A C 1
ATOM 1846 O O . GLU A 1 243 ? 13.013 17.439 9.745 1.00 94.38 243 GLU A O 1
ATOM 1851 N N . ASP A 1 244 ? 11.160 18.145 10.799 1.00 95.94 244 ASP A N 1
ATOM 1852 C CA . ASP A 1 244 ? 11.579 17.702 12.127 1.00 95.94 244 ASP A CA 1
ATOM 1853 C C . ASP A 1 244 ? 10.492 16.950 12.925 1.00 95.94 244 ASP A C 1
ATOM 1855 O O . ASP A 1 244 ? 9.412 16.598 12.443 1.00 95.94 244 ASP A O 1
ATOM 1859 N N . LEU A 1 245 ? 10.808 16.629 14.184 1.00 96.06 245 LEU A N 1
ATOM 1860 C CA . LEU A 1 245 ? 9.899 15.911 15.077 1.00 96.06 245 LEU A CA 1
ATOM 1861 C C . LEU A 1 245 ? 8.681 16.751 15.505 1.00 96.06 245 LEU A C 1
ATOM 1863 O O . LEU A 1 245 ? 7.638 16.179 15.831 1.00 96.06 245 LEU A O 1
ATOM 1867 N N . ALA A 1 246 ? 8.804 18.078 15.569 1.00 97.75 246 ALA A N 1
ATOM 1868 C CA . ALA A 1 246 ? 7.684 18.955 15.891 1.00 97.75 246 ALA A CA 1
ATOM 1869 C C . ALA A 1 246 ? 6.677 18.962 14.736 1.00 97.75 246 ALA A C 1
ATOM 1871 O O . ALA A 1 246 ? 5.482 18.782 14.981 1.00 97.75 246 ALA A O 1
ATOM 1872 N N . ASP A 1 247 ? 7.157 19.023 13.496 1.00 97.56 247 ASP A N 1
ATOM 1873 C CA . ASP A 1 247 ? 6.316 18.902 12.304 1.00 97.56 247 ASP A CA 1
ATOM 1874 C C . ASP A 1 247 ? 5.590 17.556 12.255 1.00 97.56 247 ASP A C 1
ATOM 1876 O O . ASP A 1 247 ? 4.392 17.509 11.985 1.00 97.56 247 ASP A O 1
ATOM 1880 N N . TRP A 1 248 ? 6.266 16.458 12.613 1.00 97.00 248 TRP A N 1
ATOM 1881 C CA . TRP A 1 248 ? 5.620 15.146 12.732 1.00 97.00 248 TRP A CA 1
ATOM 1882 C C . TRP A 1 248 ? 4.456 15.150 13.721 1.00 97.00 248 TRP A C 1
ATOM 1884 O O . TRP A 1 248 ? 3.387 14.606 13.433 1.00 97.00 248 TRP A O 1
ATOM 1894 N N . LYS A 1 249 ? 4.649 15.757 14.897 1.00 97.25 249 LYS A N 1
ATOM 1895 C CA . LYS A 1 249 ? 3.592 15.863 15.912 1.00 97.25 249 LYS A CA 1
ATOM 1896 C C . LYS A 1 249 ? 2.423 16.697 15.400 1.00 97.25 249 LYS A C 1
ATOM 1898 O O . LYS A 1 249 ? 1.280 16.287 15.592 1.00 97.25 249 LYS A O 1
ATOM 1903 N N . ASN A 1 250 ? 2.712 17.811 14.731 1.00 97.75 250 ASN A N 1
ATOM 1904 C CA . ASN A 1 250 ? 1.703 18.696 14.158 1.00 97.75 250 ASN A CA 1
ATOM 1905 C C . ASN A 1 250 ? 0.916 17.992 13.049 1.00 97.75 250 ASN A C 1
ATOM 1907 O O . ASN A 1 250 ? -0.308 17.969 13.104 1.00 97.75 250 ASN A O 1
ATOM 1911 N N . LEU A 1 251 ? 1.593 17.331 12.106 1.00 97.06 251 LEU A N 1
ATOM 1912 C CA . LEU A 1 251 ? 0.949 16.567 11.038 1.00 97.06 251 LEU A CA 1
ATOM 1913 C C . LEU A 1 251 ? 0.021 15.487 11.607 1.00 97.06 251 LEU A C 1
ATOM 1915 O O . LEU A 1 251 ? -1.137 15.396 11.210 1.00 97.06 251 LEU A O 1
ATOM 1919 N N . ILE A 1 252 ? 0.500 14.685 12.563 1.00 96.81 252 ILE A N 1
ATOM 1920 C CA . ILE A 1 252 ? -0.310 13.627 13.184 1.00 96.81 252 ILE A CA 1
ATOM 1921 C C . ILE A 1 252 ? -1.508 14.221 13.938 1.00 96.81 252 ILE A C 1
ATOM 1923 O O . ILE A 1 252 ? -2.596 13.644 13.894 1.00 96.81 252 ILE A O 1
ATOM 1927 N N . ALA A 1 253 ? -1.334 15.352 14.627 1.00 97.50 253 ALA A N 1
ATOM 1928 C CA . ALA A 1 253 ? -2.429 16.040 15.307 1.00 97.50 253 ALA A CA 1
ATOM 1929 C C . ALA A 1 253 ? -3.492 16.521 14.309 1.00 97.50 253 ALA A C 1
ATOM 1931 O O . ALA A 1 253 ? -4.666 16.198 14.484 1.00 97.50 253 ALA A O 1
ATOM 1932 N N . THR A 1 254 ? -3.080 17.180 13.224 1.00 97.56 254 THR A N 1
ATOM 1933 C CA . THR A 1 254 ? -3.976 17.651 12.159 1.00 97.56 254 THR A CA 1
ATOM 1934 C C . THR A 1 254 ? -4.719 16.498 11.489 1.00 97.56 254 THR A C 1
ATOM 1936 O O . THR A 1 254 ? -5.931 16.562 11.309 1.00 97.56 254 THR A O 1
ATOM 1939 N N . LEU A 1 255 ? -4.032 15.395 11.172 1.00 97.75 255 LEU A N 1
ATOM 1940 C CA . LEU A 1 255 ? -4.670 14.209 10.590 1.00 97.75 255 LEU A CA 1
ATOM 1941 C C . LEU A 1 255 ? -5.733 13.625 11.523 1.00 97.75 255 LEU A C 1
ATOM 1943 O O . LEU A 1 255 ? -6.823 13.269 11.072 1.00 97.75 255 LEU A O 1
ATOM 1947 N N . LYS A 1 256 ? -5.450 13.558 12.826 1.00 97.56 256 LYS A N 1
ATOM 1948 C CA . LYS A 1 256 ? -6.428 13.111 13.825 1.00 97.56 256 LYS A CA 1
ATOM 1949 C C . LYS A 1 256 ? -7.604 14.071 13.941 1.00 97.56 256 LYS A C 1
ATOM 1951 O O . LYS A 1 256 ? -8.728 13.606 14.072 1.00 97.56 256 LYS A O 1
ATOM 1956 N N . GLU A 1 257 ? -7.379 15.375 13.876 1.00 97.81 257 GLU A N 1
ATOM 1957 C CA . GLU A 1 257 ? -8.458 16.363 13.909 1.00 97.81 257 GLU A CA 1
ATOM 1958 C C . GLU A 1 257 ? -9.386 16.213 12.695 1.00 97.81 257 GLU A C 1
ATOM 1960 O O . GLU A 1 257 ? -10.585 15.984 12.855 1.00 97.81 257 GLU A O 1
ATOM 1965 N N . VAL A 1 258 ? -8.820 16.215 11.486 1.00 97.88 258 VAL A N 1
ATOM 1966 C CA . VAL A 1 258 ? -9.559 16.129 10.214 1.00 97.88 258 VAL A CA 1
ATOM 1967 C C . VAL A 1 258 ? -10.370 14.834 10.086 1.00 97.88 258 VAL A C 1
ATOM 1969 O O . VAL A 1 258 ? -11.467 14.826 9.529 1.00 97.88 258 VAL A O 1
ATOM 1972 N N . THR A 1 259 ? -9.850 13.722 10.602 1.00 97.69 259 THR A N 1
ATOM 1973 C CA . THR A 1 259 ? -10.503 12.400 10.529 1.00 97.69 259 THR A CA 1
ATOM 1974 C C . THR A 1 259 ? -11.451 12.120 11.704 1.00 97.69 259 THR A C 1
ATOM 1976 O O . THR A 1 259 ? -12.196 11.130 11.718 1.00 97.69 259 THR A O 1
ATOM 1979 N N . GLY A 1 260 ? -11.446 12.976 12.727 1.00 97.06 260 GLY A N 1
ATOM 1980 C CA . GLY A 1 260 ? -12.115 12.703 13.998 1.00 97.06 260 GLY A CA 1
ATOM 1981 C C . GLY A 1 260 ? -11.496 11.518 14.748 1.00 97.06 260 GLY A C 1
ATOM 1982 O O . GLY A 1 260 ? -12.217 10.730 15.357 1.00 97.06 260 GLY A O 1
ATOM 1983 N N . GLY A 1 261 ? -10.175 11.367 14.653 1.00 97.19 261 GLY A N 1
ATOM 1984 C CA . GLY A 1 261 ? -9.358 10.509 15.502 1.00 97.19 261 GLY A CA 1
ATOM 1985 C C . GLY A 1 261 ? -9.304 9.045 15.084 1.00 97.19 261 GLY A C 1
ATOM 1986 O O . GLY A 1 261 ? -9.298 8.176 15.961 1.00 97.19 261 GLY A O 1
ATOM 1987 N N . VAL A 1 262 ? -9.259 8.766 13.778 1.00 98.06 262 VAL A N 1
ATOM 1988 C CA . VAL A 1 262 ? -8.924 7.420 13.278 1.00 98.06 262 VAL A CA 1
ATOM 1989 C C . VAL A 1 262 ? -7.448 7.079 13.569 1.00 98.06 262 VAL A C 1
ATOM 1991 O O . VAL A 1 262 ? -6.667 7.993 13.867 1.00 98.06 262 VAL A O 1
ATOM 1994 N N . PRO A 1 263 ? -7.066 5.787 13.557 1.00 96.00 263 PRO A N 1
ATOM 1995 C CA . PRO A 1 263 ? -5.683 5.345 13.693 1.00 96.00 263 PRO A CA 1
ATOM 1996 C C . PRO A 1 263 ? -4.744 5.939 12.644 1.00 96.00 263 PRO A C 1
ATOM 1998 O O . PRO A 1 263 ? -5.174 6.098 11.476 1.00 96.00 263 PRO A O 1
#

Foldseek 3Di:
DPPVVVVVVVVVVVVVVVVVVVVVVVVVVVVVVVVVVQCPDPVNVVVVVVVVVDPPVVSVQVVVCVVVVDHDDDLPFDPPPPDPVVPDDDDDDDPVDDDDDPPDDDQQKDWAPPVWPQIQIFRHPDAADAAADLQRDDPVVLLVRQLVCQVRRHEHENHPAFDDVNSLVNHPAYEYEPFQFPAQPDLVNLLSHLAYHDDLQDPRQGLQKDKDALVSQAPVRCVRRVHDRRHIGMRHSGNPQDDDPVSVVVVVVVSCVSNVTHD

pLDDT: mean 88.84, std 9.35, range [51.47, 98.38]

Sequence (263 aa):
MTGYFWIGLGGILLGAGMAALSLLIILKAKFRQSVSALIKKPAFIEMLTLLNKLTWRDYFESNLRADTGKASQRPFGTNIHFLKWDQLQLNPVFLSGKPLAYDIPVQTEVTLGPKAQKPLTLKVPLLVSAMAYGNAISFKAKIALAKASALTGTADNTGGGPLVDEARAVADKYIIQFNKGYWSKSDKILSQADMIEIALGHGAYDSAPVRISGQKVTAGYAKRLGAIPGLDVVLESRIPEVEDLADWKNLIATLKEVTGGVP

Nearest PDB structures (foldseek):
  6s6u-assembly1_A  TM=9.021E-01  e=2.076E-06  Azospirillum brasilense
  7mfm-assembly1_G  TM=9.084E-01  e=1.352E-05  Bacillus subtilis
  1ea0-assembly2_B  TM=9.031E-01  e=6.374E-05  Azospirillum brasilense
  1ofe-assembly2_B  TM=9.064E-01  e=5.602E-05  Synechocystis sp. PCC 6803
  1lm1-assembly1_A  TM=8.739E-01  e=3.420E-04  Synechocystis sp. PCC 6803

Mean predicted aligned error: 10.38 Å

Solvent-accessible surface area (backbone atoms only — not comparable to full-atom values): 14789 Å² total; per-residue (Å²): 126,68,69,65,53,56,52,52,51,50,51,50,52,51,53,53,50,50,51,52,51,52,50,52,51,51,51,51,50,50,48,50,49,54,51,52,53,48,61,68,33,68,68,46,49,51,48,54,58,44,51,74,77,34,57,67,64,58,51,53,50,50,50,48,28,66,74,68,72,43,84,84,85,67,93,81,65,69,91,74,73,84,76,59,67,90,76,64,79,83,82,78,67,72,81,92,45,78,71,81,59,95,85,60,84,78,88,44,62,41,69,44,41,82,84,33,79,38,49,39,73,23,54,37,88,59,69,51,69,61,56,13,46,60,82,74,37,50,67,68,56,46,38,50,47,11,42,50,16,34,76,61,38,20,33,25,28,34,11,83,32,37,76,51,67,74,27,58,75,49,23,74,34,37,31,39,39,50,45,33,42,91,45,62,71,48,60,83,53,47,43,69,32,44,26,60,42,75,51,68,56,41,102,79,57,46,44,60,59,48,76,46,54,12,89,60,24,38,63,76,49,11,63,52,46,75,51,62,57,57,43,66,47,62,30,45,46,52,50,88,85,50,90,51,74,66,36,49,52,51,53,54,50,50,52,26,60,54,37,64,21,34,54